Protein AF-A0A8J6UK97-F1 (afdb_monomer)

Solvent-accessible surface area (backbone atoms only — not comparable to full-atom values): 12278 Å² total; per-residue (Å²): 142,82,54,75,67,54,53,54,52,49,52,50,49,52,51,50,50,52,39,48,34,68,30,53,53,35,25,36,36,85,87,69,51,78,41,59,53,89,74,63,53,100,84,63,72,57,48,78,45,67,74,50,94,69,29,51,98,42,65,40,34,56,72,65,36,54,65,62,38,52,52,46,54,50,47,29,53,70,80,42,62,72,46,41,85,46,67,47,98,90,62,35,50,27,34,42,32,67,47,72,69,79,44,89,98,52,85,60,64,36,34,38,38,36,39,40,47,46,72,39,69,43,39,95,45,84,32,38,35,50,47,37,29,50,66,32,64,47,57,64,63,48,30,66,73,66,77,48,86,66,63,57,54,42,68,60,56,101,85,42,65,51,24,57,38,74,44,52,64,86,72,47,39,49,44,100,92,49,56,65,43,70,52,56,52,46,52,46,47,51,54,50,51,47,52,51,52,35,33,76,73,66,80,35,52,70,71,61,63,57,41,93,84,115

Mean predicted aligned error: 12.93 Å

Structure (mmCIF, N/CA/C/O backbone):
data_AF-A0A8J6UK97-F1
#
_entry.id   AF-A0A8J6UK97-F1
#
loop_
_atom_site.group_PDB
_atom_site.id
_atom_site.type_symbol
_atom_site.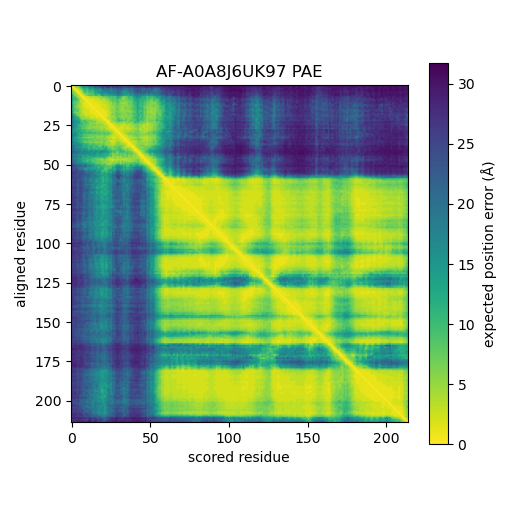label_atom_id
_atom_site.label_alt_id
_atom_site.label_comp_id
_atom_site.label_asym_id
_atom_site.label_entity_id
_atom_site.label_seq_id
_atom_site.pdbx_PDB_ins_code
_atom_site.Cartn_x
_atom_site.Cartn_y
_atom_site.Cartn_z
_atom_site.occupancy
_atom_site.B_iso_or_equiv
_atom_site.auth_seq_id
_atom_site.auth_comp_id
_atom_site.auth_asym_id
_atom_site.auth_atom_id
_atom_site.pdbx_PDB_model_num
ATOM 1 N N . MET A 1 1 ? -6.016 33.057 -19.316 1.00 44.94 1 MET A N 1
ATOM 2 C CA . MET A 1 1 ? -5.710 31.894 -20.184 1.00 44.94 1 MET A CA 1
ATOM 3 C C . MET A 1 1 ? -4.595 31.065 -19.535 1.00 44.94 1 MET A C 1
ATOM 5 O O . MET A 1 1 ? -3.481 31.072 -20.038 1.00 44.94 1 MET A O 1
ATOM 9 N N . THR A 1 2 ? -4.814 30.448 -18.363 1.00 45.84 2 THR A N 1
ATOM 10 C CA . THR A 1 2 ? -3.677 30.343 -17.413 1.00 45.84 2 THR A CA 1
ATOM 11 C C . THR A 1 2 ? -3.545 29.084 -16.547 1.00 45.84 2 THR A C 1
ATOM 13 O O . THR A 1 2 ? -2.547 28.979 -15.843 1.00 45.84 2 THR A O 1
ATOM 16 N N . THR A 1 3 ? -4.430 28.092 -16.640 1.00 43.84 3 THR A N 1
ATOM 17 C CA . THR A 1 3 ? -4.302 26.826 -15.874 1.00 43.84 3 THR A CA 1
ATOM 18 C C . THR A 1 3 ? -4.281 25.594 -16.779 1.00 43.84 3 THR A C 1
ATOM 20 O O . THR A 1 3 ? -3.302 24.858 -16.762 1.00 43.84 3 THR A O 1
ATOM 23 N N . ALA A 1 4 ? -5.234 25.460 -17.706 1.00 44.41 4 ALA A N 1
ATOM 24 C CA . ALA A 1 4 ? -5.303 24.308 -18.619 1.00 44.41 4 ALA A CA 1
ATOM 25 C C . ALA A 1 4 ? -4.053 24.109 -19.513 1.00 44.41 4 ALA A C 1
ATOM 27 O O . ALA A 1 4 ? -3.678 22.985 -19.834 1.00 44.41 4 ALA A O 1
ATOM 28 N N . VAL A 1 5 ? -3.365 25.192 -19.898 1.00 48.44 5 VAL A N 1
ATOM 29 C CA . VAL A 1 5 ? -2.137 25.121 -20.720 1.00 48.44 5 VAL A CA 1
ATOM 30 C C . VAL A 1 5 ? -0.922 24.666 -19.894 1.00 48.44 5 VAL A C 1
ATOM 32 O O . VAL A 1 5 ? -0.015 24.033 -20.433 1.00 48.44 5 VAL A O 1
ATOM 35 N N . LYS A 1 6 ? -0.898 24.949 -18.580 1.00 47.47 6 LYS A N 1
ATOM 36 C CA . LYS A 1 6 ? 0.181 24.503 -17.681 1.00 47.47 6 LYS A CA 1
ATOM 37 C C . LYS A 1 6 ? 0.107 22.997 -17.423 1.00 47.47 6 LYS A C 1
ATOM 39 O O . LYS A 1 6 ? 1.152 22.348 -17.477 1.00 47.47 6 LYS A O 1
ATOM 44 N N . ASP A 1 7 ? -1.097 22.458 -17.244 1.00 58.97 7 ASP A N 1
ATOM 45 C CA . ASP A 1 7 ? -1.313 21.018 -17.047 1.00 58.97 7 ASP A CA 1
ATOM 46 C C . ASP A 1 7 ? -0.957 20.214 -18.301 1.00 58.97 7 ASP A C 1
ATOM 48 O O . ASP A 1 7 ? -0.218 19.234 -18.223 1.00 58.97 7 ASP A O 1
ATOM 52 N N . ALA A 1 8 ? -1.359 20.690 -19.486 1.00 56.91 8 ALA A N 1
ATOM 53 C CA . ALA A 1 8 ? -1.001 20.051 -20.753 1.00 56.91 8 ALA A CA 1
ATOM 54 C C . ALA A 1 8 ? 0.522 20.039 -20.999 1.00 56.91 8 ALA A C 1
ATOM 56 O O . ALA A 1 8 ? 1.079 19.050 -21.479 1.00 56.91 8 ALA A O 1
ATOM 57 N N . ALA A 1 9 ? 1.222 21.117 -20.631 1.00 64.31 9 ALA A N 1
ATOM 58 C CA . ALA A 1 9 ? 2.675 21.188 -20.754 1.00 64.31 9 ALA A CA 1
ATOM 59 C C . ALA A 1 9 ? 3.399 20.265 -19.755 1.00 64.31 9 ALA A C 1
ATOM 61 O O . ALA A 1 9 ? 4.443 19.708 -20.092 1.00 64.31 9 ALA A O 1
ATOM 62 N N . ALA A 1 10 ? 2.871 20.098 -18.538 1.00 62.03 10 ALA A N 1
ATOM 63 C CA . ALA A 1 10 ? 3.417 19.173 -17.544 1.00 62.03 10 ALA A CA 1
ATOM 64 C C . ALA A 1 10 ? 3.210 17.709 -17.954 1.00 62.03 10 ALA A C 1
ATOM 66 O O . ALA A 1 10 ? 4.177 16.946 -17.967 1.00 62.03 10 ALA A O 1
ATOM 67 N N . ALA A 1 11 ? 2.003 17.358 -18.401 1.00 63.38 11 ALA A N 1
ATOM 68 C CA . ALA A 1 11 ? 1.692 16.034 -18.931 1.00 63.38 11 ALA A CA 1
ATOM 69 C C . ALA A 1 11 ? 2.568 15.691 -20.146 1.00 63.38 11 ALA A C 1
ATOM 71 O O . ALA A 1 11 ? 3.124 14.597 -20.228 1.00 63.38 11 ALA A O 1
ATOM 72 N N . ARG A 1 12 ? 2.793 16.651 -21.058 1.00 66.56 12 ARG A N 1
ATOM 73 C CA . ARG A 1 12 ? 3.684 16.438 -22.208 1.00 66.56 12 ARG A CA 1
ATOM 74 C C . ARG A 1 12 ? 5.142 16.231 -21.793 1.00 66.56 12 ARG A C 1
ATOM 76 O O . ARG A 1 12 ? 5.822 15.414 -22.407 1.00 66.56 12 ARG A O 1
ATOM 83 N N . ARG A 1 13 ? 5.626 16.925 -20.753 1.00 72.69 13 ARG A N 1
ATOM 84 C CA . ARG A 1 13 ? 6.973 16.691 -20.199 1.00 72.69 13 ARG A CA 1
ATOM 85 C C . ARG A 1 13 ? 7.094 15.313 -19.551 1.00 72.69 13 ARG A C 1
ATOM 87 O O . ARG A 1 13 ? 8.098 14.654 -19.783 1.00 72.69 13 ARG A O 1
ATOM 94 N N . GLN A 1 14 ? 6.088 14.865 -18.800 1.00 64.38 14 GLN A N 1
ATOM 95 C CA . GLN A 1 14 ? 6.065 13.519 -18.213 1.00 64.38 14 GLN A CA 1
ATOM 96 C C . GLN A 1 14 ? 6.021 12.431 -19.287 1.00 64.38 14 GLN A C 1
ATOM 98 O O . GLN A 1 14 ? 6.773 11.467 -19.207 1.00 64.38 14 GLN A O 1
ATOM 103 N N . GLN A 1 15 ? 5.207 12.617 -20.329 1.00 64.19 15 GLN A N 1
ATOM 104 C CA . GLN A 1 15 ? 5.144 11.694 -21.458 1.00 64.19 15 GLN A CA 1
ATOM 105 C C . GLN A 1 15 ? 6.493 11.611 -22.180 1.00 64.19 15 GLN A C 1
ATOM 107 O O . GLN A 1 15 ? 6.977 10.514 -22.430 1.00 64.19 15 GLN A O 1
ATOM 112 N N . LEU A 1 16 ? 7.128 12.753 -22.465 1.00 66.12 16 LEU A N 1
ATOM 113 C CA . LEU A 1 16 ? 8.440 12.785 -23.109 1.00 66.12 16 LEU A CA 1
ATOM 114 C C . LEU A 1 16 ? 9.526 12.165 -22.219 1.00 66.12 16 LEU A C 1
ATOM 116 O O . LEU A 1 16 ? 10.351 11.404 -22.710 1.00 66.12 16 LEU A O 1
ATOM 120 N N . ALA A 1 17 ? 9.511 12.446 -20.913 1.00 63.81 17 ALA A N 1
ATOM 121 C CA . ALA A 1 17 ? 10.426 11.824 -19.962 1.00 63.81 17 ALA A CA 1
ATOM 122 C C . ALA A 1 17 ? 10.241 10.300 -19.935 1.00 63.81 17 ALA A C 1
ATOM 124 O O . ALA A 1 17 ? 11.220 9.573 -20.052 1.00 63.81 17 ALA A O 1
ATOM 125 N N . ALA A 1 18 ? 9.000 9.812 -19.880 1.00 64.62 18 ALA A N 1
ATOM 126 C CA . ALA A 1 18 ? 8.703 8.384 -19.922 1.00 64.62 18 ALA A CA 1
ATOM 127 C C . ALA A 1 18 ? 9.170 7.733 -21.236 1.00 64.62 18 ALA A C 1
ATOM 129 O O . ALA A 1 18 ? 9.767 6.665 -21.201 1.00 64.62 18 ALA A O 1
ATOM 130 N N . GLN A 1 19 ? 8.965 8.385 -22.385 1.00 64.56 19 GLN A N 1
ATOM 131 C CA . GLN A 1 19 ? 9.424 7.889 -23.690 1.00 64.56 19 GLN A CA 1
ATOM 132 C C . GLN A 1 19 ? 10.951 7.798 -23.772 1.00 64.56 19 GLN A C 1
ATOM 134 O O . GLN A 1 19 ? 11.490 6.771 -24.184 1.00 64.56 19 GLN A O 1
ATOM 139 N N . LEU A 1 20 ? 11.649 8.847 -23.326 1.00 65.31 20 LEU A N 1
ATOM 140 C CA . LEU A 1 20 ? 13.112 8.877 -23.294 1.00 65.31 20 LEU A CA 1
ATOM 141 C C . LEU A 1 20 ? 13.677 7.816 -22.339 1.00 65.31 20 LEU A C 1
ATOM 143 O O . LEU A 1 20 ? 14.662 7.162 -22.669 1.00 65.31 20 LEU A O 1
ATOM 147 N N . LEU A 1 21 ? 13.030 7.604 -21.189 1.00 58.41 21 LEU A N 1
ATOM 148 C CA . LEU A 1 21 ? 13.426 6.588 -20.211 1.00 58.41 21 LEU A CA 1
ATOM 149 C C . LEU A 1 21 ? 13.147 5.155 -20.690 1.00 58.41 21 LEU A C 1
ATOM 151 O O . LEU A 1 21 ? 13.921 4.258 -20.364 1.00 58.41 21 LEU A O 1
ATOM 155 N N . ARG A 1 22 ? 12.092 4.936 -21.491 1.00 61.69 22 ARG A N 1
ATOM 156 C CA . ARG A 1 22 ? 11.777 3.641 -22.130 1.00 61.69 22 ARG A CA 1
ATOM 157 C C . ARG A 1 22 ? 12.670 3.310 -23.331 1.00 61.69 22 ARG A C 1
ATOM 159 O O . ARG A 1 22 ? 12.593 2.202 -23.852 1.00 61.69 22 ARG A O 1
ATOM 166 N N . GLY A 1 23 ? 13.516 4.244 -23.771 1.00 57.00 23 GLY A N 1
ATOM 167 C CA . GLY A 1 23 ? 14.393 4.046 -24.926 1.00 57.00 23 GLY A CA 1
ATOM 168 C C . GLY A 1 23 ? 13.655 4.026 -26.265 1.00 57.00 23 GLY A C 1
ATOM 169 O O . GLY A 1 23 ? 14.175 3.466 -27.228 1.00 57.00 23 GLY A O 1
ATOM 170 N N . GLU A 1 24 ? 12.456 4.613 -26.325 1.00 64.88 24 GLU A N 1
ATOM 171 C CA . GLU A 1 24 ? 11.712 4.759 -27.575 1.00 64.88 24 GLU A CA 1
ATOM 172 C C . GLU A 1 24 ? 12.477 5.658 -28.557 1.00 64.88 24 GLU A C 1
ATOM 174 O O . GLU A 1 24 ? 13.154 6.613 -28.163 1.00 64.88 24 GLU A O 1
ATOM 179 N N . GLU A 1 25 ? 12.361 5.362 -29.853 1.00 64.56 25 GLU A N 1
ATOM 180 C CA . GLU A 1 25 ? 12.976 6.185 -30.891 1.00 64.56 25 GLU A CA 1
ATOM 181 C C . GLU A 1 25 ? 12.319 7.566 -30.924 1.00 64.56 25 GLU A C 1
ATOM 183 O O . GLU A 1 25 ? 11.100 7.716 -31.071 1.00 64.56 25 GLU A O 1
ATOM 188 N N . VAL A 1 26 ? 13.152 8.595 -30.812 1.00 73.25 26 VAL A N 1
ATOM 189 C CA . VAL A 1 26 ? 12.720 9.987 -30.889 1.00 73.25 26 VAL A CA 1
ATOM 190 C C . VAL A 1 26 ? 13.335 10.660 -32.101 1.00 73.25 26 VAL A C 1
ATOM 192 O O . VAL A 1 26 ? 14.404 10.304 -32.598 1.00 73.25 26 VAL A O 1
ATOM 195 N N . MET A 1 27 ? 12.633 11.668 -32.584 1.00 75.25 27 MET A N 1
ATOM 196 C CA . MET A 1 27 ? 13.020 12.452 -33.733 1.00 75.25 27 MET A CA 1
ATOM 197 C C . MET A 1 27 ? 13.446 13.846 -33.283 1.00 75.25 27 MET A C 1
ATOM 199 O O . MET A 1 27 ? 12.752 14.493 -32.496 1.00 75.25 27 MET A O 1
ATOM 203 N N . VAL A 1 28 ? 14.570 14.325 -33.814 1.00 74.50 28 VAL A N 1
ATOM 204 C CA . VAL A 1 28 ? 15.032 15.705 -33.631 1.00 74.50 28 VAL A CA 1
ATOM 205 C C . VAL A 1 28 ? 14.816 16.462 -34.936 1.00 74.50 28 VAL A C 1
ATOM 207 O O . VAL A 1 28 ? 15.435 16.165 -35.959 1.00 74.50 28 VAL A O 1
ATOM 210 N N . THR A 1 29 ? 13.897 17.424 -34.899 1.00 77.19 29 THR A N 1
ATOM 211 C CA . THR A 1 29 ? 13.585 18.316 -36.031 1.00 77.19 29 THR A CA 1
ATOM 212 C C . THR A 1 29 ? 14.732 19.295 -36.311 1.00 77.19 29 THR A C 1
ATOM 214 O O . THR A 1 29 ? 15.596 19.503 -35.458 1.00 77.19 29 THR A O 1
ATOM 217 N N . GLN A 1 30 ? 14.730 19.962 -37.473 1.00 73.25 30 GLN A N 1
ATOM 218 C CA . GLN A 1 30 ? 15.738 20.990 -37.798 1.00 73.25 30 GLN A CA 1
ATOM 219 C C . GLN A 1 30 ? 15.807 22.139 -36.777 1.00 73.25 30 GLN A C 1
ATOM 221 O O . GLN A 1 30 ? 16.852 22.763 -36.624 1.00 73.25 30 GLN A O 1
ATOM 226 N N . GLN A 1 31 ? 14.715 22.415 -36.062 1.00 74.25 31 GLN A N 1
ATOM 227 C CA . GLN A 1 31 ? 14.656 23.439 -35.018 1.00 74.25 31 GLN A CA 1
ATOM 228 C C . GLN A 1 31 ? 15.153 22.931 -33.652 1.00 74.25 31 GLN A C 1
ATOM 230 O O . GLN A 1 31 ? 15.058 23.651 -32.661 1.00 74.25 31 GLN A O 1
ATOM 235 N N . GLY A 1 32 ? 15.649 21.692 -33.571 1.00 62.91 32 GLY A N 1
ATOM 236 C CA . GLY A 1 32 ? 16.123 21.076 -32.330 1.00 62.91 32 GLY A CA 1
ATOM 237 C C . GLY A 1 32 ? 15.007 20.599 -31.396 1.00 62.91 32 GLY A C 1
ATOM 238 O O . GLY A 1 32 ? 15.286 20.200 -30.269 1.00 62.91 32 GLY A O 1
ATOM 239 N N . ALA A 1 33 ? 13.742 20.618 -31.835 1.00 75.31 33 ALA A N 1
ATOM 240 C CA . ALA A 1 33 ? 12.636 20.086 -31.044 1.00 75.31 33 ALA A CA 1
ATOM 241 C C . ALA A 1 33 ? 12.618 18.551 -31.098 1.00 75.31 33 ALA A C 1
ATOM 243 O O . ALA A 1 33 ? 12.705 17.977 -32.188 1.00 75.31 33 ALA A O 1
ATOM 244 N N . ILE A 1 34 ? 12.462 17.922 -29.928 1.00 72.75 34 ILE A N 1
ATOM 245 C CA . ILE A 1 34 ? 12.352 16.467 -29.753 1.00 72.75 34 ILE A CA 1
ATOM 246 C C . ILE A 1 34 ? 10.879 16.062 -29.840 1.00 72.75 34 ILE A C 1
ATOM 248 O O . ILE A 1 34 ? 10.031 16.638 -29.149 1.00 72.75 34 ILE A O 1
ATOM 252 N N . ARG A 1 35 ? 10.569 15.078 -30.686 1.00 74.81 35 ARG A N 1
ATOM 253 C CA . ARG A 1 35 ? 9.213 14.549 -30.882 1.00 74.81 35 ARG A CA 1
ATOM 254 C C . ARG A 1 35 ? 9.205 13.018 -30.962 1.00 74.81 35 ARG A C 1
ATOM 256 O O . ARG A 1 35 ? 10.226 12.437 -31.330 1.00 74.81 35 ARG A O 1
ATOM 263 N N . PRO A 1 36 ? 8.069 12.369 -30.654 1.00 67.94 36 PRO A N 1
ATOM 264 C CA . PRO A 1 36 ? 7.874 10.949 -30.928 1.00 67.94 36 PRO A CA 1
ATOM 265 C C . PRO A 1 36 ? 8.024 10.652 -32.421 1.00 67.94 36 PRO A C 1
ATOM 267 O O . PRO A 1 36 ? 7.592 11.448 -33.258 1.00 67.94 36 PRO A O 1
ATOM 270 N N . LEU A 1 37 ? 8.575 9.486 -32.764 1.00 64.38 37 LEU A N 1
ATOM 271 C CA . LEU A 1 37 ? 8.669 9.054 -34.160 1.00 64.38 37 LEU A CA 1
ATOM 272 C C . LEU A 1 37 ? 7.285 8.850 -34.812 1.00 64.38 37 LEU A C 1
ATOM 274 O O . LEU A 1 37 ? 7.146 9.052 -36.015 1.00 64.38 37 LEU A O 1
ATOM 278 N N . SER A 1 38 ? 6.254 8.523 -34.020 1.00 65.38 38 SER A N 1
ATOM 279 C CA . SER A 1 38 ? 4.858 8.384 -34.471 1.00 65.38 38 SER A CA 1
ATOM 280 C C . SER A 1 38 ? 4.265 9.660 -35.066 1.00 65.38 38 SER A C 1
ATOM 282 O O . SER A 1 38 ? 3.313 9.588 -35.837 1.00 65.38 38 SER A O 1
ATOM 284 N N . ASP A 1 39 ? 4.819 10.820 -34.708 1.00 68.81 39 ASP A N 1
ATOM 285 C CA . ASP A 1 39 ? 4.307 12.131 -35.114 1.00 68.81 39 ASP A CA 1
ATOM 286 C C . ASP A 1 39 ? 4.984 12.627 -36.408 1.00 68.81 39 ASP A C 1
ATOM 288 O O . ASP A 1 39 ? 4.748 13.758 -36.836 1.00 68.81 39 ASP A O 1
ATOM 292 N N . ARG A 1 40 ? 5.852 11.809 -37.026 1.00 63.56 40 ARG A N 1
ATOM 293 C CA . ARG A 1 40 ? 6.609 12.177 -38.225 1.00 63.56 40 ARG A CA 1
ATOM 294 C C . ARG A 1 40 ? 5.690 12.294 -39.440 1.00 63.56 40 ARG A C 1
ATOM 296 O O . ARG A 1 40 ? 5.121 11.307 -39.896 1.00 63.56 40 ARG A O 1
ATOM 303 N N . GLY A 1 41 ? 5.615 13.494 -40.012 1.00 66.56 41 GLY A N 1
ATOM 304 C CA . GLY A 1 41 ? 5.014 13.695 -41.332 1.00 66.56 41 GLY A CA 1
ATOM 305 C C . GLY A 1 41 ? 5.941 13.230 -42.462 1.00 66.56 41 GLY A C 1
ATOM 306 O O . GLY A 1 41 ? 7.160 13.380 -42.361 1.00 66.56 41 GLY A O 1
ATOM 307 N N . ASP A 1 42 ? 5.371 12.737 -43.568 1.00 59.28 42 ASP A N 1
ATOM 308 C CA . ASP A 1 42 ? 6.108 12.200 -44.734 1.00 59.28 42 ASP A CA 1
ATOM 309 C C . ASP A 1 42 ? 7.159 13.164 -45.326 1.00 59.28 42 ASP A C 1
ATOM 311 O O . ASP A 1 42 ? 8.136 12.730 -45.934 1.00 59.28 42 ASP A O 1
ATOM 315 N N . SER A 1 43 ? 6.995 14.474 -45.114 1.00 60.12 43 SER A N 1
ATOM 316 C CA . SER A 1 43 ? 7.877 15.526 -45.643 1.00 60.12 43 SER A CA 1
ATOM 317 C C . SER A 1 43 ? 8.756 16.201 -44.579 1.00 60.12 43 SER A C 1
ATOM 319 O O . SER A 1 43 ? 9.408 17.205 -44.871 1.00 60.12 43 SER A O 1
ATOM 321 N N . GLU A 1 44 ? 8.763 15.714 -43.334 1.00 64.81 44 GLU A N 1
ATOM 322 C CA . GLU A 1 44 ? 9.490 16.353 -42.232 1.00 64.81 44 GLU A CA 1
ATOM 323 C C . GLU A 1 44 ? 10.969 15.930 -42.228 1.00 64.81 44 GLU A C 1
ATOM 325 O O . GLU A 1 44 ? 11.317 14.755 -42.061 1.00 64.81 44 GLU A O 1
ATOM 330 N N . VAL A 1 45 ? 11.861 16.908 -42.431 1.00 60.88 45 VAL A N 1
ATOM 331 C CA . VAL A 1 45 ? 13.311 16.691 -42.369 1.00 60.88 45 VAL A CA 1
ATOM 332 C C . VAL A 1 45 ? 13.734 16.646 -40.910 1.00 60.88 45 VAL A C 1
ATOM 334 O O . VAL A 1 45 ? 13.763 17.669 -40.222 1.00 60.88 45 VAL A O 1
ATOM 337 N N . ALA A 1 46 ? 14.085 15.456 -40.446 1.00 70.19 46 ALA A N 1
ATOM 338 C CA . ALA A 1 46 ? 14.487 15.243 -39.074 1.00 70.19 46 ALA A CA 1
ATOM 339 C C . ALA A 1 46 ? 15.434 14.051 -38.937 1.00 70.19 46 ALA A C 1
ATOM 341 O O . ALA A 1 46 ? 15.451 13.147 -39.776 1.00 70.19 46 ALA A O 1
ATOM 342 N N . ILE A 1 47 ? 16.230 14.071 -37.870 1.00 67.25 47 ILE A N 1
ATOM 343 C CA . ILE A 1 47 ? 17.175 13.006 -37.543 1.00 67.25 47 ILE A CA 1
ATOM 344 C C . ILE A 1 47 ? 16.480 12.046 -36.585 1.00 67.25 47 ILE A C 1
ATOM 346 O O . ILE A 1 47 ? 16.038 12.445 -35.506 1.00 67.25 47 ILE A O 1
ATOM 350 N N . THR A 1 48 ? 16.389 10.780 -36.982 1.00 65.88 48 THR A N 1
ATOM 351 C CA . THR A 1 48 ? 15.967 9.702 -36.088 1.00 65.88 48 THR A CA 1
ATOM 352 C C . THR A 1 48 ? 17.118 9.391 -35.146 1.00 65.88 48 THR A C 1
ATOM 354 O O . THR A 1 48 ? 18.221 9.073 -35.591 1.00 65.88 48 THR A O 1
ATOM 357 N N . VAL A 1 49 ? 16.870 9.524 -33.848 1.00 63.69 49 VAL A N 1
ATOM 358 C CA . VAL A 1 49 ? 17.813 9.127 -32.809 1.00 63.69 49 VAL A CA 1
ATOM 359 C C . VAL A 1 49 ? 17.462 7.687 -32.426 1.00 63.69 49 VAL A C 1
ATOM 361 O O . VAL A 1 49 ? 16.399 7.473 -31.838 1.00 63.69 49 VAL A O 1
ATOM 364 N N . PRO A 1 50 ? 18.301 6.699 -32.792 1.00 54.00 50 PRO A N 1
ATOM 365 C CA . PRO A 1 50 ? 18.064 5.305 -32.438 1.00 54.00 50 PRO A CA 1
ATOM 366 C C . PRO A 1 50 ? 18.225 5.103 -30.927 1.00 54.00 50 PRO A C 1
ATOM 368 O O . PRO A 1 50 ? 18.788 5.956 -30.233 1.00 54.00 50 PRO A O 1
ATOM 371 N N . GLN A 1 51 ? 17.766 3.954 -30.427 1.00 56.03 51 GLN A N 1
ATOM 372 C CA . GLN A 1 51 ? 17.857 3.572 -29.016 1.00 56.03 51 GLN A CA 1
ATOM 373 C C . GLN A 1 51 ? 19.265 3.843 -28.446 1.00 56.03 51 GLN A C 1
ATOM 375 O O . GLN A 1 51 ? 20.264 3.268 -28.882 1.00 56.03 51 GLN A O 1
ATOM 380 N N . GLY A 1 52 ? 19.346 4.768 -27.488 1.00 47.53 52 GLY A N 1
ATOM 381 C CA . GLY A 1 52 ? 20.603 5.266 -26.932 1.00 47.53 52 GLY A CA 1
ATOM 382 C C . GLY A 1 52 ? 20.855 4.830 -25.488 1.00 47.53 52 GLY A C 1
ATOM 383 O O . GLY A 1 52 ? 19.957 4.403 -24.771 1.00 47.53 52 GLY A O 1
ATOM 384 N N . LYS A 1 53 ? 22.093 5.049 -25.027 1.00 43.81 53 LYS A N 1
ATOM 385 C CA . LYS A 1 53 ? 22.634 4.765 -23.677 1.00 43.81 53 LYS A CA 1
ATOM 386 C C . LYS A 1 53 ? 21.922 5.484 -22.506 1.00 43.81 53 LYS A C 1
ATOM 388 O O . LYS A 1 53 ? 22.344 5.342 -21.365 1.00 43.81 53 LYS A O 1
ATOM 393 N N . LEU A 1 54 ? 20.909 6.301 -22.807 1.00 43.91 54 LEU A N 1
ATOM 394 C CA . LEU A 1 54 ? 20.047 7.007 -21.850 1.00 43.91 54 LEU A CA 1
ATOM 395 C C . LEU A 1 54 ? 18.805 6.189 -21.458 1.00 43.91 54 LEU A C 1
ATOM 397 O O . LEU A 1 54 ? 18.112 6.568 -20.519 1.00 43.91 54 LEU A O 1
ATOM 401 N N . ALA A 1 55 ? 18.535 5.074 -22.144 1.00 44.22 55 ALA A N 1
ATOM 402 C CA . ALA A 1 55 ? 17.585 4.081 -21.671 1.00 44.22 55 ALA A CA 1
ATOM 403 C C . ALA A 1 55 ? 18.175 3.408 -20.423 1.00 44.22 55 ALA A C 1
ATOM 405 O O . ALA A 1 55 ? 19.247 2.799 -20.489 1.00 44.22 55 ALA A O 1
ATOM 406 N N . ALA A 1 56 ? 17.503 3.531 -19.276 1.00 46.28 56 ALA A N 1
ATOM 407 C CA . ALA A 1 56 ? 17.790 2.644 -18.154 1.00 46.28 56 ALA A CA 1
ATOM 408 C C . ALA A 1 56 ? 17.580 1.189 -18.630 1.00 46.28 56 ALA A C 1
ATOM 410 O O . ALA A 1 56 ? 16.704 0.967 -19.466 1.00 46.28 56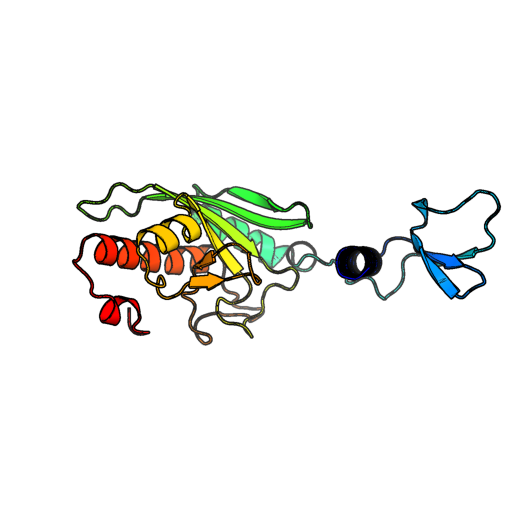 ALA A O 1
ATOM 411 N N . PRO A 1 57 ? 18.331 0.190 -18.122 1.00 52.81 57 PRO A N 1
ATOM 412 C CA . PRO A 1 57 ? 18.169 -1.213 -18.529 1.00 52.81 57 PRO A CA 1
ATOM 413 C C . PRO A 1 57 ? 16.712 -1.707 -18.442 1.00 52.81 57 PRO A C 1
ATOM 415 O O . PRO A 1 57 ? 16.304 -2.554 -19.224 1.00 52.81 57 PRO A O 1
ATOM 418 N N . SER A 1 58 ? 15.930 -1.118 -17.532 1.00 58.31 58 SER A N 1
ATOM 419 C CA . SER A 1 58 ? 14.475 -0.969 -17.601 1.00 58.31 58 SER A CA 1
ATOM 420 C C . SER A 1 58 ? 14.045 0.127 -16.612 1.00 58.31 58 SER A C 1
ATOM 422 O O . SER A 1 58 ? 14.706 0.333 -15.586 1.00 58.31 58 SER A O 1
ATOM 424 N N . LEU A 1 59 ? 12.945 0.839 -16.890 1.00 64.31 59 LEU A N 1
ATOM 425 C CA . LEU A 1 59 ? 12.301 1.736 -15.918 1.00 64.31 59 LEU A CA 1
ATOM 426 C C . LEU A 1 59 ? 11.811 0.954 -14.688 1.00 64.31 59 LEU A C 1
ATOM 428 O O . LEU A 1 59 ? 11.777 1.501 -13.589 1.00 64.31 59 LEU A O 1
ATOM 432 N N . TYR A 1 60 ? 11.487 -0.326 -14.860 1.00 76.75 60 TYR A N 1
ATOM 433 C CA . TYR A 1 60 ? 10.845 -1.151 -13.851 1.00 76.75 60 TYR A CA 1
ATOM 434 C C . TYR A 1 60 ? 11.850 -2.028 -13.106 1.00 76.75 60 TYR A C 1
ATOM 436 O O . TYR A 1 60 ? 12.618 -2.779 -13.710 1.00 76.75 60 TYR A O 1
ATOM 444 N N . TRP A 1 61 ? 11.826 -1.966 -11.775 1.00 82.88 61 TR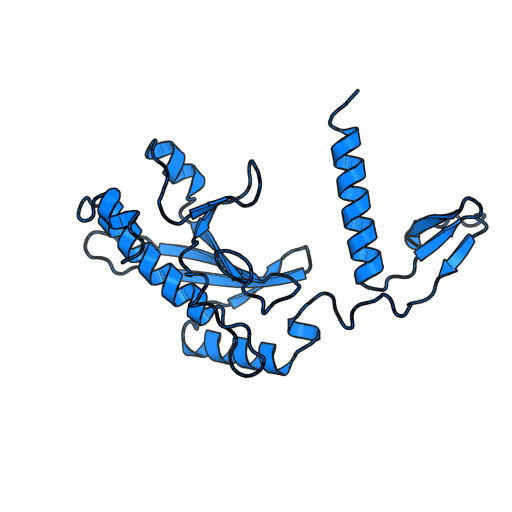P A N 1
ATOM 445 C CA . TRP A 1 61 ? 12.732 -2.737 -10.924 1.00 82.88 61 TRP A CA 1
ATOM 446 C C . TRP A 1 61 ? 12.686 -4.244 -11.183 1.00 82.88 61 TRP A C 1
ATOM 448 O O . TRP A 1 61 ? 13.733 -4.879 -11.242 1.00 82.88 61 TRP A O 1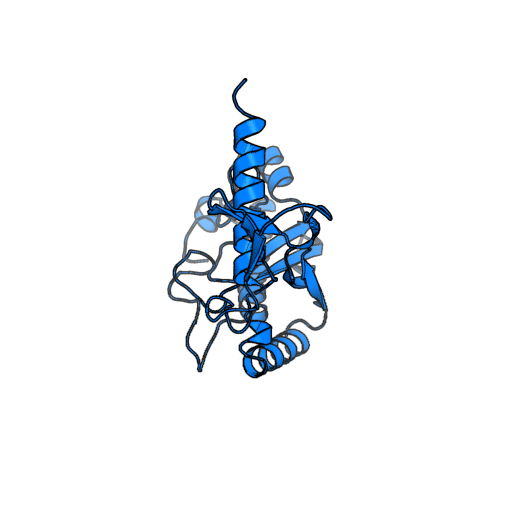
ATOM 458 N N . TYR A 1 62 ? 11.494 -4.793 -11.423 1.00 84.50 62 TYR A N 1
ATOM 459 C CA . TYR A 1 62 ? 11.280 -6.229 -11.604 1.00 84.50 62 TYR A CA 1
ATOM 460 C C . TYR A 1 62 ? 11.847 -6.770 -12.926 1.00 84.50 62 TYR A C 1
ATOM 462 O O . TYR A 1 62 ? 11.994 -7.976 -13.092 1.00 84.50 62 TYR A O 1
ATOM 470 N N . GLU A 1 63 ? 12.165 -5.891 -13.879 1.00 83.56 63 GLU A N 1
ATOM 471 C CA . GLU A 1 63 ? 12.880 -6.255 -15.108 1.00 83.56 63 GLU A CA 1
ATOM 472 C C . GLU A 1 63 ? 14.393 -6.102 -14.940 1.00 83.56 63 GLU A C 1
ATOM 474 O O . GLU A 1 63 ? 15.159 -6.864 -15.527 1.00 83.56 63 GLU A O 1
ATOM 479 N N . ARG A 1 64 ? 14.830 -5.127 -14.129 1.00 82.50 64 ARG A N 1
ATOM 480 C CA . ARG A 1 64 ? 16.249 -4.926 -13.802 1.00 82.50 64 ARG A CA 1
ATOM 481 C C . ARG A 1 64 ? 16.795 -6.026 -12.896 1.00 82.50 64 ARG A C 1
ATOM 483 O O . ARG A 1 64 ? 17.964 -6.375 -13.031 1.00 82.50 64 ARG A O 1
ATOM 490 N N . ASP A 1 65 ? 15.964 -6.534 -11.989 1.00 82.25 65 ASP A N 1
ATOM 491 C CA . ASP A 1 65 ? 16.322 -7.556 -11.008 1.00 82.25 65 ASP A CA 1
ATOM 492 C C . ASP A 1 65 ? 15.265 -8.682 -10.965 1.00 82.25 65 ASP A C 1
ATOM 494 O O . ASP A 1 65 ? 14.347 -8.669 -10.136 1.00 82.25 65 ASP A O 1
ATOM 498 N N . PRO A 1 66 ? 15.356 -9.662 -11.889 1.00 85.75 66 PRO A N 1
ATOM 499 C CA . PRO A 1 66 ? 14.425 -10.787 -11.939 1.00 85.75 66 PRO A CA 1
ATOM 500 C C . PRO A 1 66 ? 14.493 -11.702 -10.709 1.00 85.75 66 PRO A C 1
ATOM 502 O O . PRO A 1 66 ? 13.501 -12.356 -10.389 1.00 85.75 66 PRO A O 1
ATOM 505 N N . GLU A 1 67 ? 15.641 -11.767 -10.026 1.00 86.31 67 GLU A N 1
ATOM 506 C CA . GLU A 1 67 ? 15.806 -12.574 -8.812 1.00 86.31 67 GLU A CA 1
ATOM 507 C C . GLU A 1 67 ? 15.029 -11.951 -7.651 1.00 86.31 67 GLU A C 1
ATOM 509 O O . GLU A 1 67 ? 14.260 -12.649 -6.985 1.00 86.31 67 GLU A O 1
ATOM 51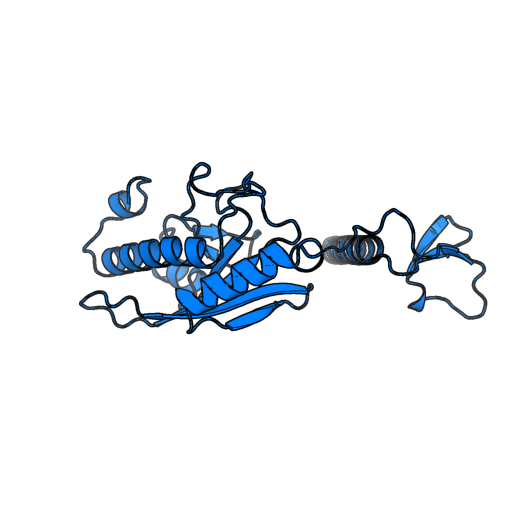4 N N . LEU A 1 68 ? 15.141 -10.629 -7.470 1.00 85.75 68 LEU A N 1
ATOM 515 C CA . LEU A 1 68 ? 14.331 -9.891 -6.501 1.00 85.75 68 LEU A CA 1
ATOM 516 C C . LEU A 1 68 ? 12.836 -10.048 -6.795 1.00 85.75 68 LEU A C 1
ATOM 518 O O . LEU A 1 68 ? 12.045 -10.276 -5.882 1.00 85.75 68 LEU A O 1
ATOM 522 N N . PHE A 1 69 ? 12.439 -9.974 -8.069 1.00 89.38 69 PHE A N 1
ATOM 523 C CA . PHE A 1 69 ? 11.040 -10.156 -8.454 1.00 89.38 69 PHE A CA 1
ATOM 524 C C . PHE A 1 69 ? 10.532 -11.564 -8.131 1.0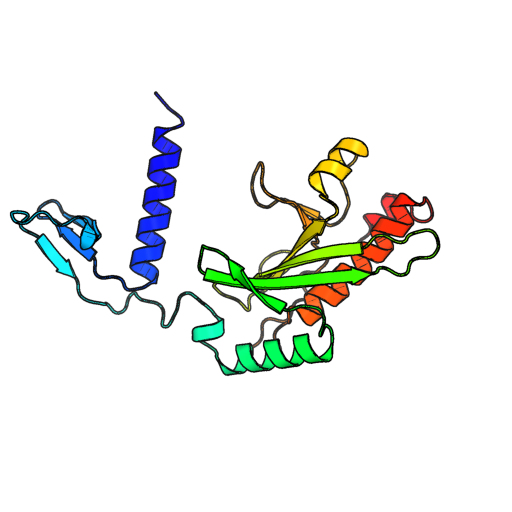0 89.38 69 PHE A C 1
ATOM 526 O O . PHE A 1 69 ? 9.441 -11.715 -7.585 1.00 89.38 69 PHE A O 1
ATOM 533 N N . GLN A 1 70 ? 11.326 -12.599 -8.406 1.00 90.06 70 GLN A N 1
ATOM 534 C CA . GLN A 1 70 ? 10.963 -13.974 -8.074 1.00 90.06 70 GLN A CA 1
ATOM 535 C C . GLN A 1 70 ? 10.835 -14.180 -6.556 1.00 90.06 70 GLN A C 1
ATOM 537 O O . GLN A 1 70 ? 9.855 -14.774 -6.102 1.00 90.06 70 GLN A O 1
ATOM 542 N N . ALA A 1 71 ? 11.768 -13.639 -5.769 1.00 88.25 71 ALA A N 1
ATOM 543 C CA . ALA A 1 71 ? 11.702 -13.682 -4.309 1.00 88.25 71 ALA A CA 1
ATOM 544 C C . ALA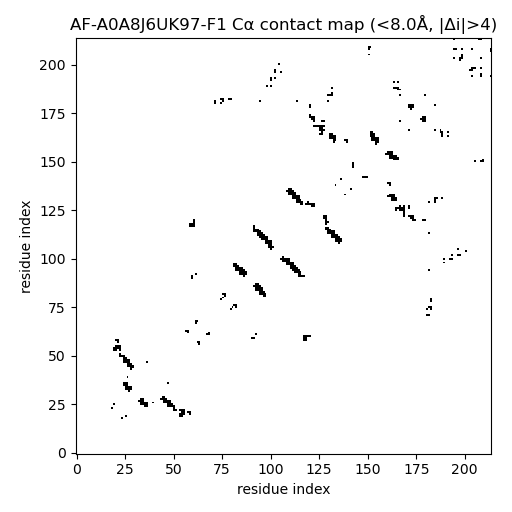 A 1 71 ? 10.451 -12.964 -3.768 1.00 88.25 71 ALA A C 1
ATOM 546 O O . ALA A 1 71 ? 9.807 -13.448 -2.834 1.00 88.25 71 ALA A O 1
ATOM 547 N N . GLU A 1 72 ? 10.065 -11.845 -4.385 1.00 91.69 72 GLU A N 1
ATOM 548 C CA . GLU A 1 72 ? 8.850 -11.108 -4.043 1.00 91.69 72 GLU A CA 1
ATOM 549 C C . GLU A 1 72 ? 7.583 -11.940 -4.291 1.00 91.69 72 GLU A C 1
ATOM 551 O O . GLU A 1 72 ? 6.705 -12.019 -3.426 1.00 91.69 72 GLU A O 1
ATOM 556 N N . LEU A 1 73 ? 7.498 -12.608 -5.448 1.00 92.44 73 LEU A N 1
ATOM 557 C CA . LEU A 1 73 ? 6.385 -13.505 -5.773 1.00 92.44 73 LEU A CA 1
ATOM 558 C C . LEU A 1 73 ? 6.282 -14.665 -4.773 1.00 92.44 73 LEU A C 1
ATOM 560 O O . LEU A 1 73 ? 5.180 -15.006 -4.337 1.00 92.44 73 LEU A O 1
ATOM 564 N N . GLU A 1 74 ? 7.413 -15.264 -4.397 1.00 91.69 74 GLU A N 1
ATOM 565 C CA . GLU A 1 74 ? 7.469 -16.359 -3.425 1.00 91.69 74 GLU A CA 1
ATOM 566 C C . GLU A 1 74 ? 7.027 -15.912 -2.031 1.00 91.69 74 GLU A C 1
ATOM 568 O O . GLU A 1 74 ? 6.193 -16.576 -1.412 1.00 91.69 74 GLU A O 1
ATOM 573 N N . ALA A 1 75 ? 7.521 -14.764 -1.561 1.00 90.12 75 ALA A N 1
ATOM 574 C CA . ALA A 1 75 ? 7.133 -14.198 -0.276 1.00 90.12 75 ALA A CA 1
ATOM 575 C C . ALA A 1 75 ? 5.627 -13.907 -0.226 1.00 90.12 75 ALA A C 1
ATOM 577 O O . ALA A 1 75 ? 4.940 -14.322 0.711 1.00 90.12 75 ALA A O 1
ATOM 578 N N . MET A 1 76 ? 5.091 -13.247 -1.252 1.00 94.06 76 MET A N 1
ATOM 579 C CA . MET A 1 76 ? 3.667 -12.926 -1.326 1.00 94.06 76 MET A CA 1
ATOM 580 C C . MET A 1 76 ? 2.797 -14.179 -1.416 1.00 94.06 76 MET A C 1
ATOM 582 O O . MET A 1 76 ? 1.813 -14.285 -0.690 1.00 94.06 76 MET A O 1
ATOM 586 N N . ASN A 1 77 ? 3.179 -15.173 -2.218 1.00 93.31 77 ASN A N 1
ATOM 587 C CA . ASN A 1 77 ? 2.438 -16.431 -2.296 1.00 93.31 77 ASN A CA 1
ATOM 588 C C . ASN A 1 77 ? 2.501 -17.241 -0.988 1.00 93.31 77 ASN A C 1
ATOM 590 O O . ASN A 1 77 ? 1.564 -17.973 -0.675 1.00 93.31 77 ASN A O 1
ATOM 594 N N . HIS A 1 78 ? 3.585 -17.121 -0.219 1.00 91.69 78 HIS A N 1
ATOM 595 C CA . HIS A 1 78 ? 3.729 -17.804 1.063 1.00 91.69 78 HIS A CA 1
ATOM 596 C C . HIS A 1 78 ? 2.913 -17.143 2.182 1.00 91.69 78 HIS A C 1
ATOM 598 O O . HIS A 1 78 ? 2.180 -17.831 2.891 1.00 91.69 78 HIS A O 1
ATOM 604 N N . PHE A 1 79 ? 3.029 -15.821 2.347 1.00 91.88 79 PHE A N 1
ATOM 605 C CA . PHE A 1 79 ? 2.428 -15.101 3.476 1.00 91.88 79 PHE A CA 1
ATOM 606 C C . PHE A 1 79 ? 1.023 -14.564 3.188 1.00 91.88 79 PHE A C 1
ATOM 608 O O . PHE A 1 79 ? 0.188 -14.519 4.088 1.00 91.88 79 PHE A O 1
ATOM 615 N N . PHE A 1 80 ? 0.751 -14.168 1.944 1.00 94.00 80 PHE A N 1
ATOM 616 C CA . PHE A 1 80 ? -0.498 -13.524 1.534 1.00 94.00 80 PHE A CA 1
ATOM 617 C C . PHE A 1 80 ? -1.021 -14.103 0.203 1.00 94.00 80 PHE A C 1
ATOM 619 O O . PHE A 1 80 ? -1.193 -13.365 -0.770 1.00 94.00 80 PHE A O 1
ATOM 626 N N . PRO A 1 81 ? -1.318 -15.419 0.128 1.00 94.62 81 PRO A N 1
ATOM 627 C CA . PRO A 1 81 ? -1.713 -16.103 -1.114 1.00 94.62 81 PRO A CA 1
ATOM 628 C C . PRO A 1 81 ? -3.000 -15.567 -1.762 1.00 94.62 81 PRO A C 1
ATOM 630 O O . PRO A 1 81 ? -3.296 -15.875 -2.922 1.00 94.62 81 PRO A O 1
ATOM 633 N N . GLN A 1 82 ? -3.792 -14.799 -1.015 1.00 93.56 82 GLN A N 1
ATOM 634 C CA . GLN A 1 82 ? -4.993 -14.121 -1.489 1.00 93.56 82 GLN A CA 1
ATOM 635 C C . GLN A 1 82 ? -4.703 -12.841 -2.285 1.00 93.56 82 GLN A C 1
ATOM 637 O O . GLN A 1 82 ? -5.603 -12.334 -2.952 1.00 93.56 82 GLN A O 1
ATOM 642 N N . PHE A 1 83 ? -3.475 -12.324 -2.235 1.00 96.12 83 PHE A N 1
ATOM 643 C CA . PHE A 1 83 ? -3.042 -11.203 -3.060 1.00 96.12 83 PHE A CA 1
ATOM 644 C C . PHE A 1 83 ? -2.531 -11.702 -4.411 1.00 96.12 83 PHE A C 1
ATOM 646 O O . PHE A 1 83 ? -1.849 -12.724 -4.517 1.00 96.12 83 PHE A O 1
ATOM 653 N N . ARG A 1 84 ? -2.885 -10.978 -5.470 1.00 95.50 84 ARG A N 1
ATOM 654 C CA . ARG A 1 84 ? -2.515 -11.286 -6.850 1.00 95.50 84 ARG A CA 1
ATOM 655 C C . ARG A 1 84 ? -1.663 -10.166 -7.434 1.00 95.50 84 ARG A C 1
ATOM 657 O O . ARG A 1 84 ? -1.960 -9.001 -7.166 1.00 95.50 84 ARG A O 1
ATOM 664 N N . PRO A 1 85 ? -0.621 -10.506 -8.208 1.00 94.56 85 PRO A N 1
ATOM 665 C CA . PRO A 1 85 ? 0.177 -9.502 -8.884 1.00 94.56 85 PRO A CA 1
ATOM 666 C C . PRO A 1 85 ? -0.675 -8.833 -9.963 1.00 94.56 85 PRO A C 1
ATOM 668 O O . PRO A 1 85 ? -1.470 -9.485 -10.640 1.00 94.56 85 PRO A O 1
ATOM 671 N N . ASP A 1 86 ? -0.488 -7.534 -10.115 1.00 93.75 86 ASP A N 1
ATOM 672 C CA . ASP A 1 86 ? -1.178 -6.682 -11.072 1.00 93.75 86 ASP A CA 1
ATOM 673 C C . ASP A 1 86 ? -0.213 -5.607 -11.602 1.00 93.75 86 ASP A C 1
ATOM 675 O O . ASP A 1 86 ? 0.936 -5.499 -11.153 1.00 93.75 86 ASP A O 1
ATOM 679 N N . ARG A 1 87 ? -0.652 -4.830 -12.592 1.00 88.44 87 ARG A N 1
ATOM 680 C CA . ARG A 1 87 ? 0.113 -3.718 -13.155 1.00 88.44 87 ARG A CA 1
ATOM 681 C C . ARG A 1 87 ? -0.779 -2.511 -13.378 1.00 88.44 87 ARG A C 1
ATOM 683 O O . ARG A 1 87 ? -1.818 -2.597 -14.028 1.00 88.44 87 ARG A O 1
ATOM 690 N N . LEU A 1 88 ? -0.310 -1.361 -12.912 1.00 85.62 88 LEU A N 1
ATOM 691 C CA . LEU A 1 88 ? -0.930 -0.083 -13.227 1.00 85.62 88 LEU A CA 1
ATOM 692 C C . LEU A 1 88 ? -0.728 0.279 -14.704 1.00 85.62 88 LEU A C 1
ATOM 694 O O . LEU A 1 88 ? 0.163 -0.233 -15.383 1.00 85.62 88 LEU A O 1
ATOM 698 N N . ALA A 1 89 ? -1.531 1.222 -15.199 1.00 79.56 89 ALA A N 1
ATOM 699 C CA . ALA A 1 89 ? -1.450 1.699 -16.583 1.00 79.56 89 ALA A CA 1
ATOM 700 C C . ALA A 1 89 ? -0.101 2.365 -16.930 1.00 79.56 89 ALA A C 1
ATOM 702 O O . ALA A 1 89 ? 0.288 2.396 -18.095 1.00 79.56 89 ALA A O 1
ATOM 703 N N . ASP A 1 90 ? 0.615 2.886 -15.929 1.00 77.31 90 ASP A N 1
ATOM 704 C CA . ASP A 1 90 ? 1.975 3.429 -16.067 1.00 77.31 90 ASP A CA 1
ATOM 705 C C . ASP A 1 90 ? 3.071 2.339 -16.031 1.00 77.31 90 ASP A C 1
ATOM 707 O O . ASP A 1 90 ? 4.252 2.622 -16.241 1.00 77.31 90 ASP A O 1
ATOM 711 N N . GLY A 1 91 ? 2.675 1.081 -15.821 1.00 81.12 91 GLY A N 1
ATOM 712 C CA . GLY A 1 91 ? 3.528 -0.101 -15.772 1.00 81.12 91 GLY A CA 1
ATOM 713 C C . GLY A 1 91 ? 4.149 -0.384 -14.405 1.00 81.12 91 GLY A C 1
ATOM 714 O O . GLY A 1 91 ? 4.884 -1.369 -14.277 1.00 81.12 91 GLY A O 1
ATOM 715 N N . ARG A 1 92 ? 3.852 0.417 -13.371 1.00 85.88 92 ARG A N 1
ATOM 716 C CA . ARG A 1 92 ? 4.238 0.058 -12.003 1.00 85.88 92 ARG A CA 1
ATOM 717 C C . ARG A 1 92 ? 3.608 -1.269 -11.620 1.00 85.88 92 ARG A C 1
ATOM 719 O O . ARG A 1 92 ? 2.433 -1.526 -11.890 1.00 85.88 92 ARG A O 1
ATOM 726 N N . MET A 1 93 ? 4.415 -2.109 -10.984 1.00 90.62 93 MET A N 1
ATOM 727 C CA . MET A 1 93 ? 3.920 -3.341 -10.397 1.00 90.62 93 MET A CA 1
ATOM 728 C C . MET A 1 93 ? 3.016 -3.000 -9.221 1.00 90.62 93 MET A C 1
ATOM 730 O O . MET A 1 93 ? 3.285 -2.065 -8.462 1.00 90.62 93 MET A O 1
ATOM 734 N N . SER A 1 94 ? 1.962 -3.786 -9.062 1.00 94.31 94 SER A N 1
ATOM 735 C CA . SER A 1 94 ? 1.108 -3.716 -7.894 1.00 94.31 94 SER A CA 1
ATOM 736 C C . SER A 1 94 ? 0.675 -5.095 -7.417 1.00 94.31 94 SER A C 1
ATOM 738 O O . SER A 1 94 ? 0.804 -6.085 -8.132 1.00 94.31 94 SER A O 1
ATOM 740 N N . TRP A 1 95 ? 0.128 -5.150 -6.211 1.00 96.38 95 TRP A N 1
ATOM 741 C CA . TRP A 1 95 ? -0.624 -6.295 -5.713 1.00 96.38 95 TRP A CA 1
ATOM 742 C C . TRP A 1 95 ? -2.041 -5.872 -5.389 1.00 96.38 95 TRP A C 1
ATOM 744 O O . TRP A 1 95 ? -2.238 -4.821 -4.787 1.00 96.38 95 TRP A O 1
ATOM 754 N N . LEU A 1 96 ? -3.009 -6.709 -5.741 1.00 96.88 96 LEU A N 1
ATOM 755 C CA . LEU A 1 96 ? -4.412 -6.537 -5.385 1.00 96.88 96 LEU A CA 1
ATOM 756 C C . LEU A 1 96 ? -4.878 -7.713 -4.543 1.00 96.88 96 LEU A C 1
ATOM 758 O O . LEU A 1 96 ? -4.641 -8.869 -4.890 1.00 96.88 96 LEU A O 1
ATOM 762 N N . GLY A 1 97 ? -5.569 -7.430 -3.450 1.00 96.12 97 GLY A N 1
ATOM 763 C CA . GLY A 1 97 ? -6.106 -8.475 -2.594 1.00 96.12 97 GLY A CA 1
ATOM 764 C C . GLY A 1 97 ? -6.984 -7.923 -1.492 1.00 96.12 97 GLY A C 1
ATOM 765 O O . GLY A 1 97 ? -7.298 -6.732 -1.450 1.00 96.12 97 GLY A O 1
ATOM 766 N N . SER A 1 98 ? -7.397 -8.819 -0.603 1.00 95.06 98 SER A N 1
ATOM 767 C CA . SER A 1 98 ? -8.237 -8.470 0.534 1.00 95.06 98 SER A CA 1
ATOM 768 C C . SER A 1 98 ? -7.700 -9.020 1.848 1.00 95.06 98 SER A C 1
ATOM 770 O O . SER A 1 98 ? -7.150 -10.123 1.894 1.00 95.06 98 SER A O 1
ATOM 772 N N . LEU A 1 99 ? -7.925 -8.277 2.925 1.00 91.31 99 LEU A N 1
ATOM 773 C CA . LEU A 1 99 ? -7.683 -8.696 4.300 1.00 91.31 99 LEU A CA 1
ATOM 774 C C . LEU A 1 99 ? -8.985 -8.678 5.095 1.00 91.31 99 LEU A C 1
ATOM 776 O O . LEU A 1 99 ? -9.852 -7.832 4.886 1.00 91.31 99 LEU A O 1
ATOM 780 N N . VAL A 1 100 ? -9.096 -9.613 6.030 1.00 88.44 100 VAL A N 1
ATOM 781 C CA . VAL A 1 100 ? -10.121 -9.597 7.072 1.00 88.44 100 VAL A CA 1
ATOM 782 C C . VAL A 1 100 ? -9.392 -9.281 8.368 1.00 88.44 100 VAL A C 1
ATOM 784 O O . VAL A 1 100 ? -8.418 -9.956 8.690 1.00 88.44 100 VAL A O 1
ATOM 787 N N . SER A 1 101 ? -9.822 -8.235 9.070 1.00 81.31 101 SER A N 1
ATOM 788 C CA . SER A 1 101 ? -9.150 -7.754 10.282 1.00 81.31 101 SER A CA 1
ATOM 789 C C . SER A 1 101 ? -9.331 -8.688 11.485 1.00 81.31 101 SER A C 1
ATOM 791 O O . SER A 1 101 ? -8.500 -8.689 12.388 1.00 81.31 101 SER A O 1
ATOM 793 N N . ASP A 1 102 ? -10.415 -9.471 11.489 1.00 82.06 102 ASP A N 1
ATOM 794 C CA . ASP A 1 102 ? -10.844 -10.377 12.568 1.00 82.06 102 ASP A CA 1
ATOM 795 C C . ASP A 1 102 ? -10.891 -9.717 13.964 1.00 82.06 102 ASP A C 1
ATOM 797 O O . ASP A 1 102 ? -10.802 -10.380 14.997 1.00 82.06 102 ASP A O 1
ATOM 801 N N . ILE A 1 103 ? -11.051 -8.388 14.010 1.00 87.06 103 ILE A N 1
ATOM 802 C CA . ILE A 1 103 ? -11.194 -7.635 15.259 1.00 87.06 103 ILE A CA 1
ATOM 803 C C . ILE A 1 103 ? -12.599 -7.874 15.823 1.00 87.06 103 ILE A C 1
ATOM 805 O O . ILE A 1 103 ? -13.585 -7.610 15.131 1.00 87.06 103 ILE A O 1
ATOM 809 N N . PRO A 1 104 ? -12.750 -8.341 17.077 1.00 85.06 104 PRO A N 1
ATOM 810 C CA . PRO A 1 104 ? -14.064 -8.536 17.680 1.00 85.06 104 PRO A CA 1
ATOM 811 C C . PRO A 1 104 ? -14.920 -7.266 17.615 1.00 85.06 104 PRO A C 1
ATOM 813 O O . PRO A 1 104 ? -14.487 -6.192 18.011 1.00 85.06 104 PRO A O 1
ATOM 816 N N . GLY A 1 105 ? -16.152 -7.386 17.116 1.00 80.88 105 GLY A N 1
ATOM 817 C CA . GLY A 1 105 ? -17.047 -6.235 16.922 1.00 80.88 105 GLY A CA 1
ATOM 818 C C . GLY A 1 105 ? -16.897 -5.537 15.566 1.00 80.88 105 GLY A C 1
ATOM 819 O O . GLY A 1 105 ? -17.782 -4.776 15.182 1.00 80.88 105 GLY A O 1
ATOM 820 N N . SER A 1 106 ? -15.868 -5.881 14.790 1.00 80.50 106 SER A N 1
ATOM 821 C CA . SER A 1 106 ? -15.705 -5.490 13.394 1.00 80.50 106 SER A CA 1
ATOM 822 C C . SER A 1 106 ? -15.721 -6.721 12.483 1.00 80.50 106 SER A C 1
ATOM 824 O O . SER A 1 106 ? -15.269 -7.809 12.824 1.00 80.50 106 SER A O 1
ATOM 826 N N . ARG A 1 107 ? -16.305 -6.575 11.295 1.00 76.50 107 ARG A N 1
ATOM 827 C CA . ARG A 1 107 ? -16.259 -7.591 10.225 1.00 76.50 107 ARG A CA 1
ATOM 828 C C . ARG A 1 107 ? -15.878 -6.955 8.899 1.00 76.50 107 ARG A C 1
ATOM 830 O O . ARG A 1 107 ? -16.352 -7.370 7.841 1.00 76.50 107 ARG A O 1
ATOM 837 N N . ARG A 1 108 ? -15.101 -5.875 8.963 1.00 85.44 108 ARG A N 1
ATOM 838 C CA . ARG A 1 108 ? -14.755 -5.116 7.774 1.00 85.44 108 ARG A CA 1
ATOM 839 C C . ARG A 1 108 ? -13.756 -5.917 6.941 1.00 85.44 108 ARG A C 1
ATOM 841 O O . ARG A 1 108 ? -12.774 -6.458 7.445 1.00 85.44 108 ARG A O 1
ATOM 848 N N . ILE A 1 109 ? -14.053 -6.005 5.653 1.00 91.62 109 ILE A N 1
ATOM 849 C CA . ILE A 1 109 ? -13.132 -6.526 4.651 1.00 91.62 109 ILE A CA 1
ATOM 850 C C . ILE A 1 109 ? -12.394 -5.322 4.079 1.00 91.62 109 ILE A C 1
ATOM 852 O O . ILE A 1 109 ? -13.019 -4.319 3.734 1.00 91.62 109 ILE A O 1
ATOM 856 N N . TRP A 1 110 ? -11.073 -5.430 4.012 1.00 94.62 110 TRP A N 1
ATOM 857 C CA . TRP A 1 110 ? -10.195 -4.410 3.462 1.00 94.62 110 TRP A CA 1
ATOM 858 C C . TRP A 1 110 ? -9.714 -4.851 2.097 1.00 94.62 110 TRP A C 1
ATOM 860 O O . TRP A 1 110 ? -8.952 -5.809 2.005 1.00 94.62 110 TRP A O 1
ATOM 870 N N . HIS A 1 111 ? -10.135 -4.158 1.050 1.00 95.94 111 HIS A N 1
ATOM 871 C CA . HIS A 1 111 ? -9.582 -4.314 -0.287 1.00 95.94 111 HIS A CA 1
ATOM 872 C C . HIS A 1 111 ? -8.391 -3.373 -0.429 1.00 95.94 111 HIS A C 1
ATOM 874 O O . HIS A 1 111 ? -8.537 -2.160 -0.291 1.00 95.94 111 HIS A O 1
ATOM 880 N N . LEU A 1 112 ? -7.208 -3.933 -0.677 1.00 96.06 112 LEU A N 1
ATOM 881 C CA . LEU A 1 112 ? -5.949 -3.196 -0.695 1.00 96.06 112 LEU A CA 1
ATOM 882 C C . LEU A 1 112 ? -5.262 -3.311 -2.056 1.00 96.06 112 LEU A C 1
ATOM 884 O O . LEU A 1 112 ? -5.243 -4.385 -2.665 1.00 96.06 112 LEU A O 1
ATOM 888 N N . GLN A 1 113 ? -4.632 -2.214 -2.472 1.00 95.38 113 GLN A N 1
ATOM 889 C CA . GLN A 1 113 ? -3.671 -2.172 -3.564 1.00 95.38 113 GLN A CA 1
ATOM 890 C C . GLN A 1 113 ? -2.304 -1.745 -3.045 1.00 95.38 113 GLN A C 1
ATOM 892 O O . GLN A 1 113 ? -2.162 -0.675 -2.462 1.00 95.38 113 GLN A O 1
ATOM 897 N N . LEU A 1 114 ? -1.286 -2.562 -3.280 1.00 93.88 114 LEU A N 1
ATOM 898 C CA . LEU A 1 114 ? 0.098 -2.210 -2.987 1.00 93.88 114 LEU A CA 1
ATOM 899 C C . LEU A 1 114 ? 0.763 -1.802 -4.279 1.00 93.88 114 LEU A C 1
ATOM 901 O O . LEU A 1 114 ? 0.668 -2.546 -5.244 1.00 93.88 114 LEU A O 1
ATOM 905 N N . VAL A 1 115 ? 1.418 -0.651 -4.312 1.00 91.75 115 VAL A N 1
ATOM 906 C CA . VAL A 1 115 ? 2.052 -0.116 -5.519 1.00 91.75 115 VAL A CA 1
ATOM 907 C C . VAL A 1 115 ? 3.521 0.122 -5.226 1.00 91.75 115 VAL A C 1
ATOM 909 O O . VAL A 1 115 ? 3.848 0.805 -4.257 1.00 91.75 115 VAL A O 1
ATOM 912 N N . TYR A 1 116 ? 4.391 -0.433 -6.066 1.00 89.56 116 TYR A N 1
ATOM 913 C CA . TYR A 1 116 ? 5.828 -0.181 -5.988 1.00 89.56 116 TYR A CA 1
ATOM 914 C C . TYR A 1 116 ? 6.188 1.079 -6.755 1.00 89.56 116 TYR A C 1
ATOM 916 O O . TYR A 1 116 ? 5.660 1.317 -7.846 1.00 89.56 116 TYR A O 1
ATOM 924 N N . ASP A 1 117 ? 7.169 1.810 -6.250 1.00 83.50 117 ASP A N 1
ATOM 925 C CA . ASP A 1 117 ? 7.861 2.813 -7.043 1.00 83.50 117 ASP A CA 1
ATOM 926 C C . ASP A 1 117 ? 8.711 2.158 -8.141 1.00 83.50 117 ASP A C 1
ATOM 928 O O . ASP A 1 117 ? 9.099 0.986 -8.079 1.00 83.50 117 ASP A O 1
ATOM 932 N N . HIS A 1 118 ? 8.970 2.911 -9.210 1.00 77.94 118 HIS A N 1
ATOM 933 C CA . HIS A 1 118 ? 9.688 2.407 -10.386 1.00 77.94 118 HIS A CA 1
ATOM 934 C C . HIS A 1 118 ? 11.127 1.972 -10.050 1.00 77.94 118 HIS A C 1
ATOM 936 O O . HIS A 1 118 ? 11.675 1.026 -10.628 1.00 77.94 118 HIS A O 1
ATOM 942 N N . ASP A 1 119 ? 11.745 2.665 -9.103 1.00 72.38 119 ASP A N 1
ATOM 943 C CA . ASP A 1 119 ? 13.121 2.513 -8.652 1.00 72.38 119 ASP A CA 1
ATOM 944 C C . ASP A 1 119 ? 13.267 1.701 -7.359 1.00 72.38 119 ASP A C 1
ATOM 946 O O . ASP A 1 119 ? 14.354 1.676 -6.787 1.00 72.38 119 ASP A O 1
ATOM 950 N N . HIS A 1 120 ? 12.225 0.968 -6.944 1.00 78.94 120 HIS A N 1
ATOM 951 C CA . HIS A 1 120 ? 12.329 -0.006 -5.855 1.00 78.94 120 HIS A CA 1
ATOM 952 C C . HIS A 1 120 ? 13.565 -0.925 -6.027 1.00 78.94 120 HIS A C 1
ATOM 954 O O . HIS A 1 120 ? 13.883 -1.318 -7.157 1.00 78.94 120 HIS A O 1
ATOM 960 N N . PRO A 1 121 ? 14.260 -1.306 -4.939 1.00 78.38 121 PRO A N 1
ATOM 961 C CA . PRO A 1 121 ? 14.062 -0.882 -3.550 1.00 78.38 121 PRO A CA 1
ATOM 962 C C . PRO A 1 121 ? 14.812 0.417 -3.194 1.00 78.38 121 PRO A C 1
ATOM 964 O O . PRO A 1 121 ? 16.017 0.530 -3.404 1.00 78.38 121 PRO A O 1
ATOM 967 N N . HIS A 1 122 ? 14.118 1.363 -2.555 1.00 70.81 122 HIS A N 1
ATOM 968 C CA . HIS A 1 122 ? 14.702 2.519 -1.851 1.00 70.81 122 HIS A CA 1
ATOM 969 C C . HIS A 1 122 ? 13.930 2.812 -0.551 1.00 70.81 122 HIS A C 1
ATOM 971 O O . HIS A 1 122 ? 12.804 2.330 -0.376 1.00 70.81 122 HIS A O 1
ATOM 977 N N . GLY A 1 123 ? 14.549 3.557 0.372 1.00 58.47 123 GLY A N 1
ATOM 978 C CA . GLY A 1 123 ? 14.020 3.819 1.720 1.00 58.47 123 GLY A CA 1
ATOM 979 C C . GLY A 1 123 ? 14.136 5.271 2.194 1.00 58.47 123 GLY A C 1
ATOM 980 O O . GLY A 1 123 ? 13.978 5.522 3.382 1.00 58.47 123 GLY A O 1
ATOM 981 N N . ASP A 1 124 ? 14.417 6.215 1.294 1.00 57.19 124 ASP A N 1
ATOM 982 C CA . ASP A 1 124 ? 14.702 7.612 1.661 1.00 57.19 124 ASP A CA 1
ATOM 983 C C . ASP A 1 124 ? 13.447 8.422 2.062 1.00 57.19 124 ASP A C 1
ATOM 985 O O . ASP A 1 124 ? 13.572 9.523 2.597 1.00 57.19 124 ASP A O 1
ATOM 989 N N . ASP A 1 125 ? 12.249 7.857 1.864 1.00 56.84 125 ASP A N 1
ATOM 990 C CA . ASP A 1 125 ? 10.951 8.479 2.140 1.00 56.84 125 ASP A CA 1
ATOM 991 C C . ASP A 1 125 ? 10.121 7.686 3.169 1.00 56.84 125 ASP A C 1
ATOM 993 O O . ASP A 1 125 ? 10.241 6.464 3.312 1.00 56.84 125 ASP A O 1
ATOM 997 N N . TYR A 1 126 ? 9.226 8.383 3.881 1.00 54.09 126 TYR A N 1
ATOM 998 C CA . TYR A 1 126 ? 8.269 7.762 4.804 1.00 54.09 126 TYR A CA 1
ATOM 999 C C . TYR A 1 126 ? 7.347 6.786 4.055 1.00 54.09 126 TYR A C 1
ATOM 1001 O O . TYR A 1 126 ? 6.663 7.176 3.113 1.00 54.09 126 TYR A O 1
ATOM 1009 N N . GLY A 1 127 ? 7.313 5.524 4.496 1.00 56.75 127 GLY A N 1
ATOM 1010 C CA . GLY A 1 127 ? 6.593 4.440 3.811 1.00 56.75 127 GLY A CA 1
ATOM 1011 C C . GLY A 1 127 ? 7.473 3.564 2.909 1.00 56.75 127 GLY A C 1
ATOM 1012 O O . GLY A 1 127 ? 7.057 2.461 2.556 1.00 56.75 127 GLY A O 1
ATOM 1013 N N . GLY A 1 128 ? 8.706 3.989 2.612 1.00 73.62 128 GLY A N 1
ATOM 1014 C CA . GLY A 1 128 ? 9.598 3.299 1.682 1.00 73.62 128 GLY A CA 1
ATOM 1015 C C . GLY A 1 128 ? 9.069 3.306 0.244 1.00 73.62 128 GLY A C 1
ATOM 1016 O O . GLY A 1 128 ? 8.188 4.080 -0.110 1.00 73.62 128 GLY A O 1
ATOM 1017 N N . SER A 1 129 ? 9.591 2.402 -0.581 1.00 80.31 129 SER A N 1
ATOM 1018 C CA . SER A 1 129 ? 9.272 2.297 -2.021 1.00 80.31 129 SER A CA 1
ATOM 1019 C C . SER A 1 129 ? 8.010 1.479 -2.345 1.00 80.31 129 SER A C 1
ATOM 1021 O O . SER A 1 129 ? 7.825 1.034 -3.481 1.00 80.31 129 SER A O 1
ATOM 1023 N N . ILE A 1 130 ? 7.164 1.208 -1.341 1.00 87.88 130 ILE A N 1
ATOM 1024 C CA . ILE A 1 130 ? 5.920 0.436 -1.473 1.00 87.88 130 ILE A CA 1
ATOM 1025 C C . ILE A 1 130 ? 4.795 1.176 -0.749 1.00 87.88 130 ILE A C 1
ATOM 1027 O O . ILE A 1 130 ? 4.750 1.222 0.478 1.00 87.88 130 ILE A O 1
ATOM 1031 N N . SER A 1 131 ? 3.839 1.699 -1.510 1.00 89.81 131 SER A N 1
ATOM 1032 C CA . SER A 1 131 ? 2.656 2.370 -0.966 1.00 89.81 131 SER A CA 1
ATOM 1033 C C . SER A 1 131 ? 1.476 1.406 -0.848 1.00 89.81 131 SER A C 1
ATOM 1035 O O . SER A 1 131 ? 1.164 0.697 -1.804 1.00 89.81 131 SER A O 1
ATOM 1037 N N . VAL A 1 132 ? 0.785 1.402 0.299 1.00 93.25 132 VAL A N 1
ATOM 1038 C CA . VAL A 1 132 ? -0.408 0.567 0.539 1.00 93.25 132 VAL A CA 1
ATOM 1039 C C . VAL A 1 132 ? -1.668 1.427 0.516 1.00 93.25 132 VAL A C 1
ATOM 1041 O O . VAL A 1 132 ? -1.891 2.234 1.415 1.00 93.25 132 VAL A O 1
ATOM 1044 N N . PHE A 1 133 ? -2.512 1.243 -0.493 1.00 93.56 133 PHE A N 1
ATOM 1045 C CA . PHE A 1 133 ? -3.755 1.982 -0.693 1.00 93.56 133 PHE A CA 1
ATOM 1046 C C . PHE A 1 133 ? -4.970 1.132 -0.318 1.00 93.56 133 PHE A C 1
ATOM 1048 O O . PHE A 1 133 ? -5.193 0.085 -0.932 1.00 93.56 133 PHE A O 1
ATOM 1055 N N . PRO A 1 134 ? -5.797 1.573 0.638 1.00 93.94 134 PRO A N 1
ATOM 1056 C CA . PRO A 1 134 ? -7.128 1.012 0.817 1.00 93.94 134 PRO A CA 1
ATOM 1057 C C . PRO A 1 134 ? -8.044 1.465 -0.319 1.00 93.94 134 PRO A C 1
ATOM 1059 O O . PRO A 1 134 ? -8.313 2.653 -0.473 1.00 93.94 134 PRO A O 1
ATOM 1062 N N . ILE A 1 135 ? -8.498 0.508 -1.127 1.00 93.19 135 ILE A N 1
ATOM 1063 C CA . ILE A 1 135 ? -9.549 0.722 -2.129 1.00 93.19 135 ILE A CA 1
ATOM 1064 C C . ILE A 1 135 ? -10.900 0.740 -1.417 1.00 93.19 135 ILE A C 1
ATOM 1066 O O . ILE A 1 135 ? -11.712 1.637 -1.621 1.00 93.19 135 ILE A O 1
ATOM 1070 N N . GLU A 1 136 ? -11.117 -0.246 -0.547 1.00 91.88 136 GLU A N 1
ATOM 1071 C CA . GLU A 1 136 ? -12.273 -0.293 0.335 1.00 91.88 136 GLU A CA 1
ATOM 1072 C C . GLU A 1 136 ? -11.814 -0.679 1.746 1.00 91.88 136 GLU A C 1
ATOM 1074 O O . GLU A 1 136 ? -11.108 -1.677 1.898 1.00 91.88 136 GLU A O 1
ATOM 1079 N N . PRO A 1 137 ? -12.212 0.071 2.783 1.00 90.75 137 PRO A N 1
ATOM 1080 C CA . PRO A 1 137 ? -12.947 1.332 2.703 1.00 90.75 137 PRO A CA 1
ATOM 1081 C C . PRO A 1 137 ? -12.145 2.484 2.089 1.00 90.75 137 PRO A C 1
ATOM 1083 O O . PRO A 1 137 ? -10.926 2.541 2.219 1.00 90.75 137 PRO A O 1
ATOM 1086 N N . ASP A 1 138 ? -12.863 3.443 1.503 1.00 90.31 138 ASP A N 1
ATOM 1087 C CA . ASP A 1 138 ? -12.281 4.706 1.057 1.00 90.31 138 ASP A CA 1
ATOM 1088 C C . ASP A 1 138 ? -11.927 5.579 2.273 1.00 90.31 138 ASP A C 1
ATOM 1090 O O . ASP A 1 138 ? -12.798 6.126 2.959 1.00 90.31 138 ASP A O 1
ATOM 1094 N N . LEU A 1 139 ? -10.626 5.705 2.544 1.00 90.25 139 LEU A N 1
ATOM 1095 C CA . LEU A 1 139 ? -10.116 6.514 3.650 1.00 90.25 139 LEU A CA 1
ATOM 1096 C C . LEU A 1 139 ? -10.415 8.009 3.494 1.00 90.25 139 LEU A C 1
ATOM 1098 O O . LEU A 1 139 ? -10.536 8.702 4.503 1.00 90.25 139 LEU A O 1
ATOM 1102 N N . ALA A 1 140 ? -10.516 8.530 2.268 1.00 87.06 140 ALA A N 1
ATOM 1103 C CA . ALA A 1 140 ? -10.845 9.936 2.056 1.00 87.06 140 ALA A CA 1
ATOM 1104 C C . ALA A 1 140 ? -12.298 10.204 2.460 1.00 87.06 140 ALA A C 1
ATOM 1106 O O . ALA A 1 140 ? -12.551 11.130 3.231 1.00 87.06 140 ALA A O 1
ATOM 1107 N N . ALA A 1 141 ? -13.218 9.333 2.040 1.00 88.31 141 ALA A N 1
ATOM 1108 C CA . ALA A 1 141 ? -14.618 9.409 2.445 1.00 88.31 141 ALA A CA 1
ATOM 1109 C C . ALA A 1 141 ? -14.791 9.233 3.965 1.00 88.31 141 ALA A C 1
ATOM 1111 O O . ALA A 1 141 ? -15.566 9.954 4.591 1.00 88.31 141 ALA A O 1
ATOM 1112 N N . LEU A 1 142 ? -14.046 8.308 4.583 1.00 89.38 142 LEU A N 1
ATOM 1113 C CA . LEU A 1 142 ? -14.072 8.124 6.038 1.00 89.38 142 LEU A CA 1
ATOM 1114 C C . LEU A 1 142 ? -13.563 9.359 6.783 1.00 89.38 142 LEU A C 1
ATOM 1116 O O . LEU A 1 142 ? -14.185 9.790 7.748 1.00 89.38 142 LEU A O 1
ATOM 1120 N N . ARG A 1 143 ? -12.467 9.962 6.320 1.00 87.50 143 ARG A N 1
ATOM 1121 C CA . ARG A 1 143 ? -11.927 11.190 6.912 1.00 87.50 143 ARG A CA 1
ATOM 1122 C C . ARG A 1 143 ? -12.943 12.335 6.884 1.00 87.50 143 ARG A C 1
ATOM 1124 O O . ARG A 1 143 ? -13.039 13.075 7.855 1.00 87.50 143 ARG A O 1
ATOM 1131 N N . GLU A 1 144 ? -13.691 12.486 5.793 1.00 87.38 144 GLU A N 1
ATOM 1132 C CA . GLU A 1 144 ? -14.749 13.501 5.694 1.00 87.38 144 GLU A CA 1
ATOM 1133 C C . GLU A 1 144 ? -15.903 13.240 6.671 1.00 87.38 144 GLU A C 1
ATOM 1135 O O . GLU A 1 144 ? -16.463 14.181 7.222 1.00 87.38 144 GLU A O 1
ATOM 1140 N N . GLN A 1 145 ? -16.244 11.972 6.916 1.00 88.06 145 GLN A N 1
ATOM 1141 C CA . GLN A 1 145 ? -17.291 11.597 7.874 1.00 88.06 145 GLN A CA 1
ATOM 1142 C C . GLN A 1 145 ? -16.877 11.816 9.330 1.00 88.06 145 GLN A C 1
ATOM 1144 O O . GLN A 1 145 ? -17.722 12.145 10.159 1.00 88.06 145 GLN A O 1
ATOM 1149 N N . LEU A 1 146 ? -15.599 11.598 9.636 1.00 86.38 146 LEU A N 1
ATOM 1150 C CA . LEU A 1 146 ? -15.056 11.698 10.989 1.00 86.38 146 LEU A CA 1
ATOM 1151 C C . LEU A 1 146 ? -14.755 13.146 11.405 1.00 86.38 146 LEU A C 1
ATOM 1153 O O . LEU A 1 146 ? -14.656 13.422 12.594 1.00 86.38 146 LEU A O 1
ATOM 1157 N N . ASP A 1 147 ? -14.614 14.063 10.440 1.00 84.06 147 ASP A N 1
ATOM 1158 C CA . ASP A 1 147 ? -14.187 15.460 10.648 1.00 84.06 147 ASP A CA 1
ATOM 1159 C C . ASP A 1 147 ? -12.844 15.591 11.406 1.00 84.06 147 ASP A C 1
ATOM 1161 O O . ASP A 1 147 ? -12.505 16.629 11.972 1.00 84.06 147 ASP A O 1
ATOM 1165 N N . GLU A 1 148 ? -12.030 14.532 11.388 1.00 81.69 148 GLU A N 1
ATOM 1166 C CA . GLU A 1 148 ? -10.702 14.484 11.997 1.00 81.69 148 GLU A CA 1
ATOM 1167 C C . GLU A 1 148 ? -9.703 13.739 11.092 1.00 81.69 148 GLU A C 1
ATOM 1169 O O . GLU A 1 148 ? -10.081 12.869 10.297 1.00 81.69 148 GLU A O 1
ATOM 1174 N N . PRO A 1 149 ? -8.404 14.095 11.131 1.00 86.38 149 PRO A N 1
ATOM 1175 C CA . PRO A 1 149 ? -7.396 13.415 10.331 1.00 86.38 149 PRO A CA 1
ATOM 1176 C C . PRO A 1 149 ? -7.166 11.994 10.850 1.00 86.38 149 PRO A C 1
ATOM 1178 O O . PRO A 1 149 ? -6.889 11.800 12.028 1.00 86.38 149 PRO A O 1
ATOM 1181 N N . ILE A 1 150 ? -7.190 11.014 9.947 1.00 90.56 150 ILE A N 1
ATOM 1182 C CA . ILE A 1 150 ? -6.858 9.628 10.281 1.00 90.56 150 ILE A CA 1
ATOM 1183 C C . ILE A 1 150 ? -5.328 9.508 10.452 1.00 90.56 150 ILE A C 1
ATOM 1185 O O . ILE A 1 150 ? -4.597 9.780 9.487 1.00 90.56 150 ILE A O 1
ATOM 1189 N N . PRO A 1 151 ? -4.828 9.103 11.634 1.00 89.81 151 PRO A N 1
ATOM 1190 C CA . PRO A 1 151 ? -3.398 8.955 11.889 1.00 89.81 151 PRO A CA 1
ATOM 1191 C C . PRO A 1 151 ? -2.665 8.004 10.935 1.00 89.81 151 PRO A C 1
ATOM 1193 O O . PRO A 1 151 ? -3.229 7.030 10.435 1.00 89.81 151 PRO A O 1
ATOM 1196 N N . HIS A 1 152 ? -1.372 8.274 10.723 1.00 88.25 152 HIS A N 1
ATOM 1197 C CA . HIS A 1 152 ? -0.458 7.458 9.905 1.00 88.25 152 HIS A CA 1
ATOM 1198 C C . HIS A 1 152 ? -0.954 7.204 8.474 1.00 88.25 152 HIS A C 1
ATOM 1200 O O . HIS A 1 152 ? -0.787 6.117 7.920 1.00 88.25 152 HIS A O 1
ATOM 1206 N N . THR A 1 153 ? -1.566 8.222 7.866 1.00 89.62 153 THR A N 1
ATOM 1207 C CA . THR A 1 153 ? -1.949 8.223 6.451 1.00 89.62 153 THR A CA 1
ATOM 1208 C C . THR A 1 153 ? -1.138 9.257 5.674 1.00 89.62 153 THR A C 1
ATOM 1210 O O . THR A 1 153 ? -0.853 10.344 6.177 1.00 89.62 153 THR A O 1
ATOM 1213 N N . LEU A 1 154 ? -0.761 8.927 4.438 1.00 87.00 154 LEU A N 1
ATOM 1214 C CA . LEU A 1 154 ? -0.047 9.826 3.530 1.00 87.00 154 LEU A CA 1
ATOM 1215 C C . LEU A 1 154 ? -0.935 10.159 2.332 1.00 87.00 154 LEU A C 1
ATOM 1217 O O . LEU A 1 154 ? -1.555 9.275 1.744 1.00 87.00 154 LEU A O 1
ATOM 1221 N N . ARG A 1 155 ? -0.992 11.440 1.958 1.00 85.38 155 ARG A N 1
ATOM 1222 C CA . ARG A 1 155 ? -1.739 11.898 0.784 1.00 85.38 155 ARG A CA 1
ATOM 1223 C C . ARG A 1 155 ? -0.814 12.033 -0.424 1.00 85.38 155 ARG A C 1
ATOM 1225 O O . ARG A 1 155 ? 0.156 12.784 -0.380 1.00 85.38 155 ARG A O 1
ATOM 1232 N N . HIS A 1 156 ? -1.161 11.362 -1.519 1.00 80.94 156 HIS A N 1
ATOM 1233 C CA . HIS A 1 156 ? -0.365 11.350 -2.751 1.00 80.94 156 HIS A CA 1
ATOM 1234 C C . HIS A 1 1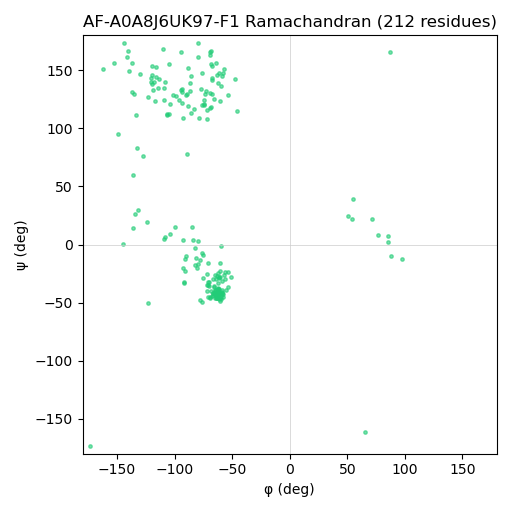56 ? -0.752 12.489 -3.704 1.00 80.94 156 HIS A C 1
ATOM 1236 O O . HIS A 1 156 ? -1.459 12.283 -4.686 1.00 80.94 156 HIS A O 1
ATOM 1242 N N . GLY A 1 157 ? -0.286 13.707 -3.413 1.00 75.50 157 GLY A N 1
ATOM 1243 C CA . GLY A 1 157 ? -0.631 14.931 -4.154 1.00 75.50 157 GLY A CA 1
ATOM 1244 C C . GLY A 1 157 ? -1.913 15.603 -3.646 1.00 75.50 157 GLY A C 1
ATOM 1245 O O . GLY A 1 157 ? -2.680 14.998 -2.906 1.00 75.50 157 GLY A O 1
ATOM 1246 N N . ASP A 1 158 ? -2.166 16.855 -4.036 1.00 71.94 158 ASP A N 1
ATOM 1247 C CA . ASP A 1 158 ? -3.157 17.728 -3.372 1.00 71.94 158 ASP A CA 1
ATOM 1248 C C . ASP A 1 158 ? -4.568 17.120 -3.239 1.00 71.94 158 ASP A C 1
ATOM 1250 O O . ASP A 1 158 ? -5.209 17.281 -2.203 1.00 71.94 158 ASP A O 1
ATOM 1254 N N . ASN A 1 159 ? -5.012 16.352 -4.241 1.00 72.19 159 ASN A N 1
ATOM 1255 C CA . ASN A 1 159 ? -6.300 15.641 -4.256 1.00 72.19 159 ASN A CA 1
ATOM 1256 C C . ASN A 1 159 ? -6.150 14.129 -4.490 1.00 72.19 159 ASN A C 1
ATOM 1258 O O . ASN A 1 159 ? -7.089 13.471 -4.934 1.00 72.19 159 ASN A O 1
ATOM 1262 N N . GLY A 1 160 ? -4.961 13.575 -4.260 1.00 76.44 160 GLY A N 1
ATOM 1263 C CA . GLY A 1 160 ? -4.726 12.156 -4.500 1.00 76.44 160 GLY A CA 1
ATOM 1264 C C . GLY A 1 160 ? -5.235 11.247 -3.383 1.00 76.44 160 GLY A C 1
ATOM 1265 O O . GLY A 1 160 ? -5.665 11.731 -2.325 1.00 76.44 160 GLY A O 1
ATOM 1266 N N . PRO A 1 161 ? -5.174 9.924 -3.611 1.00 84.25 161 PRO A N 1
ATOM 1267 C CA . PRO A 1 161 ? -5.614 8.929 -2.645 1.00 84.25 161 PRO A CA 1
ATOM 1268 C C . PRO A 1 161 ? -4.768 8.966 -1.367 1.00 84.25 161 PRO A C 1
ATOM 1270 O O . PRO A 1 161 ? -3.613 9.409 -1.364 1.00 84.25 161 PRO A O 1
ATOM 1273 N N . LEU A 1 162 ? -5.365 8.486 -0.275 1.00 88.25 162 LEU A N 1
ATOM 1274 C CA . LEU A 1 162 ? -4.667 8.260 0.987 1.00 88.25 162 LEU A CA 1
ATOM 1275 C C . LEU A 1 162 ? -4.089 6.842 1.005 1.00 88.25 162 LEU A C 1
ATOM 1277 O O . LEU A 1 162 ? -4.811 5.878 0.757 1.00 88.25 162 LEU A O 1
ATOM 1281 N N . SER A 1 163 ? -2.804 6.720 1.324 1.00 89.69 163 SER A N 1
ATOM 1282 C CA . SER A 1 163 ? -2.155 5.443 1.619 1.00 89.69 163 SER A CA 1
ATOM 1283 C C . SER A 1 163 ? -1.911 5.290 3.117 1.00 89.69 163 SER A C 1
ATOM 1285 O O . SER A 1 163 ? -1.770 6.277 3.842 1.00 89.69 163 SER A O 1
ATOM 1287 N N . ILE A 1 164 ? -1.805 4.047 3.576 1.00 90.00 164 ILE A N 1
ATOM 1288 C CA . ILE A 1 164 ? -1.322 3.713 4.917 1.00 90.00 164 ILE A CA 1
ATOM 1289 C C . ILE A 1 164 ? 0.195 3.943 4.947 1.00 90.00 164 ILE A C 1
ATOM 1291 O O . ILE A 1 164 ? 0.915 3.464 4.070 1.00 90.00 164 ILE A O 1
ATOM 1295 N N . CYS A 1 165 ? 0.682 4.684 5.942 1.00 79.31 165 CYS A N 1
ATOM 1296 C CA . CYS A 1 165 ? 2.084 5.073 6.088 1.00 79.31 165 CYS A CA 1
ATOM 1297 C C . CYS A 1 165 ? 2.599 4.694 7.482 1.00 79.31 165 CYS A C 1
ATOM 1299 O O . CYS A 1 165 ? 2.739 5.536 8.365 1.00 79.31 165 CYS A O 1
ATOM 1301 N N . THR A 1 166 ? 2.866 3.405 7.688 1.00 63.84 166 THR A N 1
ATOM 1302 C CA . THR A 1 166 ? 3.270 2.852 8.997 1.00 63.84 166 THR A CA 1
ATOM 1303 C C . THR A 1 166 ? 4.721 2.409 9.073 1.00 63.84 166 THR A C 1
ATOM 1305 O O . THR A 1 166 ? 5.135 1.824 10.072 1.00 63.84 166 THR A O 1
ATOM 1308 N N . VAL A 1 167 ? 5.499 2.637 8.018 1.00 61.94 167 VAL A N 1
ATOM 1309 C CA . VAL A 1 167 ? 6.904 2.239 8.008 1.00 61.94 167 VAL A CA 1
ATOM 1310 C C . VAL A 1 167 ? 7.730 3.341 8.650 1.00 61.94 167 VAL A C 1
ATOM 1312 O O . VAL A 1 167 ? 7.837 4.440 8.104 1.00 61.94 167 VAL A O 1
ATOM 1315 N N . ALA A 1 168 ? 8.310 3.049 9.813 1.00 54.78 168 ALA A N 1
ATOM 1316 C CA . ALA A 1 168 ? 9.365 3.882 10.369 1.00 54.78 168 ALA A CA 1
ATOM 1317 C C . ALA A 1 168 ? 10.561 3.876 9.401 1.00 54.78 168 ALA A C 1
ATOM 1319 O O . ALA A 1 168 ? 10.886 2.833 8.830 1.00 54.78 168 ALA A O 1
ATOM 1320 N N . ALA A 1 169 ? 11.202 5.030 9.199 1.00 53.25 169 ALA A N 1
ATOM 1321 C CA . ALA A 1 169 ? 12.271 5.192 8.207 1.00 53.25 169 ALA A CA 1
ATOM 1322 C C . ALA A 1 169 ? 13.447 4.207 8.399 1.00 53.25 169 ALA A C 1
ATOM 1324 O O . ALA A 1 169 ? 14.153 3.890 7.450 1.00 53.25 169 ALA A O 1
ATOM 1325 N N . ASP A 1 170 ? 13.638 3.682 9.611 1.00 52.94 170 ASP A N 1
ATOM 1326 C CA . ASP A 1 170 ? 14.669 2.705 9.977 1.00 52.94 170 ASP A CA 1
ATOM 1327 C C . ASP A 1 170 ? 14.232 1.230 9.839 1.00 52.94 170 ASP A C 1
ATOM 1329 O O . ASP A 1 170 ? 15.071 0.328 9.889 1.00 52.94 170 ASP A O 1
ATOM 1333 N N . ALA A 1 171 ? 12.935 0.962 9.653 1.00 56.19 171 ALA A N 1
ATOM 1334 C CA . ALA A 1 171 ? 12.379 -0.386 9.531 1.00 56.19 171 ALA A CA 1
ATOM 1335 C C . ALA A 1 171 ? 12.321 -0.889 8.078 1.00 56.19 171 ALA A C 1
ATOM 1337 O O . ALA A 1 171 ? 12.294 -2.105 7.851 1.00 56.19 171 ALA A O 1
ATOM 1338 N N . PHE A 1 172 ? 12.313 0.016 7.091 1.00 57.38 172 PHE A N 1
ATOM 1339 C CA . PHE A 1 172 ? 12.376 -0.360 5.679 1.00 57.38 172 PHE A CA 1
ATOM 1340 C C . PHE A 1 172 ? 13.804 -0.754 5.301 1.00 57.38 172 PHE A C 1
ATOM 1342 O O . PHE A 1 172 ? 14.734 0.044 5.396 1.00 57.38 172 PHE A O 1
ATOM 1349 N N . ARG A 1 173 ? 13.994 -1.991 4.843 1.00 61.41 173 ARG A N 1
ATOM 1350 C CA . ARG A 1 173 ? 15.295 -2.462 4.369 1.00 61.41 173 ARG A CA 1
ATOM 1351 C C . ARG A 1 173 ? 15.374 -2.268 2.860 1.00 61.41 173 ARG A C 1
ATOM 1353 O O . ARG A 1 173 ? 14.442 -2.610 2.143 1.00 61.41 173 ARG A O 1
ATOM 1360 N N . HIS A 1 174 ? 16.481 -1.723 2.377 1.00 59.31 174 HIS A N 1
ATOM 1361 C CA . HIS A 1 174 ? 16.691 -1.407 0.958 1.00 59.31 174 HIS A CA 1
ATOM 1362 C C . HIS A 1 174 ? 18.079 -1.872 0.472 1.00 59.31 174 HIS A C 1
ATOM 1364 O O . HIS A 1 174 ? 18.681 -1.288 -0.429 1.00 59.31 174 HIS A O 1
ATOM 1370 N N . GLY A 1 175 ? 18.644 -2.893 1.127 1.00 54.69 175 GLY A N 1
ATOM 1371 C CA . GLY A 1 175 ? 19.931 -3.479 0.756 1.00 54.69 175 GLY A CA 1
ATOM 1372 C C . GLY A 1 175 ? 19.764 -4.597 -0.273 1.00 54.69 175 GLY A C 1
ATOM 1373 O O . GLY A 1 175 ? 18.748 -5.291 -0.268 1.00 54.69 175 GLY A O 1
ATOM 1374 N N . ARG A 1 176 ? 20.787 -4.829 -1.109 1.00 51.66 176 ARG A N 1
ATOM 1375 C CA . ARG A 1 176 ? 20.780 -5.908 -2.122 1.00 51.66 176 ARG A CA 1
ATOM 1376 C C . ARG A 1 176 ? 20.527 -7.299 -1.532 1.00 51.66 176 ARG A C 1
ATOM 1378 O O . ARG A 1 176 ? 19.925 -8.126 -2.195 1.00 51.66 176 ARG A O 1
ATOM 1385 N N . ASP A 1 177 ? 20.938 -7.526 -0.285 1.00 51.91 177 ASP A N 1
ATOM 1386 C CA . ASP A 1 177 ? 20.779 -8.822 0.385 1.00 51.91 177 ASP A CA 1
ATOM 1387 C C . ASP A 1 177 ? 19.473 -8.916 1.201 1.00 51.91 177 ASP A C 1
ATOM 1389 O O . ASP A 1 177 ? 18.999 -10.008 1.511 1.00 51.91 177 ASP A O 1
ATOM 1393 N N . HIS A 1 178 ? 18.876 -7.771 1.559 1.00 58.62 178 HIS A N 1
ATOM 1394 C CA . HIS A 1 178 ? 17.669 -7.676 2.381 1.00 58.62 178 HIS A CA 1
ATOM 1395 C C . HIS A 1 178 ? 16.865 -6.430 1.989 1.00 58.62 178 HIS A C 1
ATOM 1397 O O . HIS A 1 178 ? 17.126 -5.335 2.492 1.00 58.62 178 HIS A O 1
ATOM 1403 N N . SER A 1 179 ? 15.883 -6.605 1.106 1.00 64.88 179 SER A N 1
ATOM 1404 C CA . SER A 1 179 ? 14.918 -5.563 0.745 1.00 64.88 179 SER A CA 1
ATOM 1405 C C . SER A 1 179 ? 13.536 -5.878 1.313 1.00 64.88 179 SER A C 1
ATOM 1407 O O . SER A 1 179 ? 13.126 -7.037 1.367 1.00 64.88 179 SER A O 1
ATOM 1409 N N . SER A 1 180 ? 12.844 -4.852 1.803 1.00 71.94 180 SER A N 1
ATOM 1410 C CA . SER A 1 180 ? 11.487 -4.975 2.321 1.00 71.94 180 SER A CA 1
ATOM 1411 C C . SER A 1 180 ? 10.520 -5.296 1.187 1.00 71.94 180 SER A C 1
ATOM 1413 O O . SER A 1 180 ? 10.494 -4.613 0.168 1.00 71.94 180 SER A O 1
ATOM 1415 N N . THR A 1 181 ? 9.709 -6.326 1.404 1.00 81.12 181 THR A N 1
ATOM 1416 C CA . THR A 1 181 ? 8.745 -6.869 0.441 1.00 81.12 181 THR A CA 1
ATOM 1417 C C . THR A 1 181 ? 7.348 -6.273 0.640 1.00 81.12 181 THR A C 1
ATOM 1419 O O . THR A 1 181 ? 7.043 -5.727 1.708 1.00 81.12 181 THR A O 1
ATOM 1422 N N . ALA A 1 182 ? 6.442 -6.445 -0.326 1.00 86.44 182 ALA A N 1
ATOM 1423 C CA . ALA A 1 182 ? 5.022 -6.137 -0.140 1.00 86.44 182 ALA A CA 1
ATOM 1424 C C . ALA A 1 182 ? 4.405 -6.973 0.984 1.00 86.44 182 ALA A C 1
ATOM 1426 O O . ALA A 1 182 ? 3.506 -6.491 1.666 1.00 86.44 182 ALA A O 1
ATOM 1427 N N . ALA A 1 183 ? 4.923 -8.176 1.253 1.00 87.25 183 ALA A N 1
ATOM 1428 C CA . ALA A 1 183 ? 4.496 -8.963 2.408 1.00 87.25 183 ALA A CA 1
ATOM 1429 C C . ALA A 1 183 ? 4.815 -8.237 3.729 1.00 87.25 183 ALA A C 1
ATOM 1431 O O . ALA A 1 183 ? 3.994 -8.212 4.645 1.00 87.25 183 ALA A O 1
ATOM 1432 N N . SER A 1 184 ? 5.977 -7.583 3.816 1.00 86.31 184 SER A N 1
ATOM 1433 C CA . SER A 1 184 ? 6.338 -6.772 4.987 1.00 86.31 184 SER A CA 1
ATOM 1434 C C . SER A 1 184 ? 5.446 -5.531 5.095 1.00 86.31 184 SER A C 1
ATOM 1436 O O . SER A 1 184 ? 4.910 -5.246 6.167 1.00 86.31 184 SER A O 1
ATOM 1438 N N . ALA A 1 185 ? 5.206 -4.847 3.969 1.00 88.38 185 ALA A N 1
ATOM 1439 C CA . ALA A 1 185 ? 4.283 -3.713 3.895 1.00 88.38 185 ALA A CA 1
ATOM 1440 C C . ALA A 1 185 ? 2.854 -4.088 4.326 1.00 88.38 185 ALA A C 1
ATOM 1442 O O . ALA A 1 185 ? 2.229 -3.364 5.100 1.00 88.38 185 ALA A O 1
ATOM 1443 N N . LEU A 1 186 ? 2.361 -5.253 3.900 1.00 90.56 186 LEU A N 1
ATOM 1444 C CA . LEU A 1 186 ? 1.066 -5.797 4.305 1.00 90.56 186 LEU A CA 1
ATOM 1445 C C . LEU A 1 186 ? 1.000 -6.130 5.790 1.00 90.56 186 LEU A C 1
ATOM 1447 O O . LEU A 1 186 ? -0.032 -5.885 6.412 1.00 90.56 186 LEU A O 1
ATOM 1451 N N . ALA A 1 187 ? 2.068 -6.670 6.379 1.00 89.19 187 ALA A N 1
ATOM 1452 C CA . ALA A 1 187 ? 2.103 -6.943 7.812 1.00 89.19 187 ALA A CA 1
ATOM 1453 C C . ALA A 1 187 ? 1.961 -5.645 8.628 1.00 89.19 187 ALA A C 1
ATOM 1455 O O . ALA A 1 187 ? 1.168 -5.585 9.570 1.00 89.19 187 ALA A O 1
ATOM 1456 N N . TRP A 1 188 ? 2.659 -4.577 8.228 1.00 88.12 188 TRP A N 1
ATOM 1457 C CA . TRP A 1 188 ? 2.510 -3.263 8.858 1.00 88.12 188 TRP A CA 1
ATOM 1458 C C . TRP A 1 188 ? 1.125 -2.650 8.615 1.00 88.12 188 TRP A C 1
ATOM 1460 O O . TRP A 1 188 ? 0.505 -2.155 9.554 1.00 88.12 188 TRP A O 1
ATOM 1470 N N . ALA A 1 189 ? 0.589 -2.758 7.398 1.00 90.62 189 ALA A N 1
ATOM 1471 C CA . ALA A 1 189 ? -0.765 -2.303 7.097 1.00 90.62 189 ALA A CA 1
ATOM 1472 C C . ALA A 1 189 ? -1.830 -3.068 7.901 1.00 90.62 189 ALA A C 1
ATOM 1474 O O . ALA A 1 189 ? -2.781 -2.465 8.383 1.00 90.62 189 ALA A O 1
ATOM 1475 N N . SER A 1 190 ? -1.650 -4.374 8.120 1.00 91.00 190 SER A N 1
ATOM 1476 C CA . SER A 1 190 ? -2.553 -5.198 8.940 1.00 91.00 190 SER A CA 1
ATOM 1477 C C . SER A 1 190 ? -2.586 -4.713 10.390 1.00 91.00 190 SER A C 1
ATOM 1479 O O . SER A 1 190 ? -3.651 -4.608 10.995 1.00 91.00 190 SER A O 1
ATOM 1481 N N . LYS A 1 191 ? -1.420 -4.350 10.935 1.00 89.81 191 LYS A N 1
ATOM 1482 C CA . LYS A 1 191 ? -1.303 -3.749 12.266 1.00 89.81 191 LYS A CA 1
ATOM 1483 C C . LYS A 1 191 ? -2.027 -2.403 12.347 1.00 89.81 191 LYS A C 1
ATOM 1485 O O . LYS A 1 191 ? -2.751 -2.153 13.307 1.00 89.81 191 LYS A O 1
ATOM 1490 N N . TRP A 1 192 ? -1.866 -1.562 11.328 1.00 92.25 192 TRP A N 1
ATOM 1491 C CA . TRP A 1 192 ? -2.580 -0.290 11.243 1.00 92.25 192 TRP A CA 1
ATOM 1492 C C . TRP A 1 192 ? -4.090 -0.481 11.148 1.00 92.25 192 TRP A C 1
ATOM 1494 O O . TRP A 1 192 ? -4.819 0.197 11.858 1.00 92.25 192 TRP A O 1
ATOM 1504 N N . ILE A 1 193 ? -4.560 -1.431 10.334 1.00 93.06 193 ILE A N 1
ATOM 1505 C CA . ILE A 1 193 ? -5.985 -1.758 10.193 1.00 93.06 193 ILE A CA 1
ATOM 1506 C C . ILE A 1 193 ? -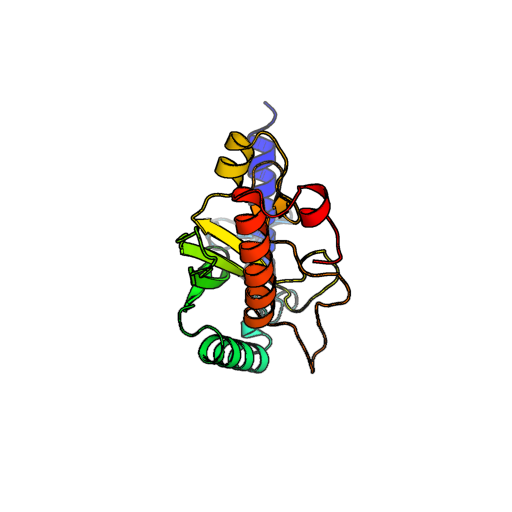6.577 -2.158 11.547 1.00 93.06 193 ILE A C 1
ATOM 1508 O O . ILE A 1 193 ? -7.637 -1.663 11.920 1.00 93.06 193 ILE A O 1
ATOM 1512 N N . ALA A 1 194 ? -5.875 -2.999 12.308 1.00 91.88 194 ALA A N 1
ATOM 1513 C CA . ALA A 1 194 ? -6.303 -3.378 13.650 1.00 91.88 194 ALA A CA 1
ATOM 1514 C C . ALA A 1 194 ? -6.417 -2.158 14.582 1.00 91.88 194 ALA A C 1
ATOM 1516 O O . ALA A 1 194 ? -7.434 -1.990 15.254 1.00 91.88 194 ALA A O 1
ATOM 1517 N N . ALA A 1 195 ? -5.409 -1.279 14.592 1.00 91.94 195 ALA A N 1
ATOM 1518 C CA . ALA A 1 195 ? -5.429 -0.061 15.402 1.00 91.94 195 ALA A CA 1
ATOM 1519 C C . ALA A 1 195 ? -6.542 0.911 14.970 1.00 91.94 195 ALA A C 1
ATOM 1521 O O . ALA A 1 195 ? -7.264 1.435 15.816 1.00 91.94 195 ALA A O 1
ATOM 1522 N N . PHE A 1 196 ? -6.729 1.098 13.663 1.00 92.25 196 PHE A N 1
ATOM 1523 C CA . PHE A 1 196 ? -7.789 1.923 13.096 1.00 92.25 196 PHE A CA 1
ATOM 1524 C C . PHE A 1 196 ? -9.174 1.416 13.508 1.00 92.25 196 PHE A C 1
ATOM 1526 O O . PHE A 1 196 ? -10.028 2.204 13.903 1.00 92.25 196 PHE A O 1
ATOM 1533 N N . GLU A 1 197 ? -9.417 0.107 13.448 1.00 92.75 197 GLU A N 1
ATOM 1534 C CA . GLU A 1 197 ? -10.715 -0.450 13.831 1.00 92.75 197 GLU A CA 1
ATOM 1535 C C . GLU A 1 197 ? -10.987 -0.343 15.330 1.00 92.75 197 GLU A C 1
ATOM 1537 O O . GLU A 1 197 ? -12.098 0.016 15.711 1.00 92.75 197 GLU A O 1
ATOM 1542 N N . LEU A 1 198 ? -9.984 -0.576 16.179 1.00 92.75 198 LEU A N 1
ATOM 1543 C CA . LEU A 1 198 ? -10.113 -0.357 17.623 1.00 92.75 198 LEU A CA 1
ATOM 1544 C C . LEU A 1 198 ? -10.381 1.118 17.951 1.00 92.75 198 LEU A C 1
ATOM 1546 O O . LEU A 1 198 ? -11.193 1.423 18.821 1.00 92.75 198 LEU A O 1
ATOM 1550 N N . TRP A 1 199 ? -9.747 2.039 17.226 1.00 92.25 199 TRP A N 1
ATOM 1551 C CA . TRP A 1 199 ? -10.008 3.472 17.346 1.00 92.25 199 TRP A CA 1
ATOM 1552 C C . TRP A 1 199 ? -11.442 3.829 16.933 1.00 92.25 199 TRP A C 1
ATOM 1554 O O . TRP A 1 199 ? -12.154 4.483 17.689 1.00 92.25 199 TRP A O 1
ATOM 1564 N N . MET A 1 200 ? -11.920 3.302 15.802 1.00 90.62 200 MET A N 1
ATOM 1565 C CA . MET A 1 200 ? -13.306 3.481 15.344 1.00 90.62 200 MET A CA 1
ATOM 1566 C C . MET A 1 200 ? -14.351 2.903 16.313 1.00 90.62 200 MET A C 1
ATOM 1568 O O . MET A 1 200 ? -15.479 3.392 16.361 1.00 90.62 200 MET A O 1
ATOM 1572 N N . LEU A 1 201 ? -13.999 1.857 17.066 1.00 91.25 201 LEU A N 1
ATOM 1573 C CA . LEU A 1 201 ? -14.846 1.268 18.110 1.00 91.25 201 LEU A CA 1
ATOM 1574 C C . LEU A 1 201 ? -14.784 2.040 19.442 1.00 91.25 201 LEU A C 1
ATOM 1576 O O . LEU A 1 201 ? -15.622 1.808 20.312 1.00 91.25 201 LEU A O 1
ATOM 1580 N N . GLY A 1 202 ? -13.839 2.974 19.594 1.00 90.88 202 GLY A N 1
ATOM 1581 C CA . GLY A 1 202 ? -13.611 3.748 20.818 1.00 90.88 202 GLY A CA 1
ATOM 1582 C C . GLY A 1 202 ? -12.711 3.059 21.851 1.00 90.88 202 GLY A C 1
ATOM 1583 O O . GLY A 1 202 ? -12.556 3.578 22.957 1.00 90.88 202 GLY A O 1
ATOM 1584 N N . ASP A 1 203 ? -12.103 1.922 21.502 1.00 93.19 203 ASP A N 1
ATOM 1585 C CA . ASP A 1 203 ? -11.188 1.160 22.364 1.00 93.19 203 ASP A CA 1
ATOM 1586 C C . ASP A 1 203 ? -9.749 1.711 22.339 1.00 93.19 203 ASP A C 1
ATOM 1588 O O . ASP A 1 203 ? -8.953 1.426 23.237 1.00 93.19 203 ASP A O 1
ATOM 1592 N N . LEU A 1 204 ? -9.413 2.527 21.333 1.00 92.06 204 LEU A N 1
ATOM 1593 C CA . LEU A 1 204 ? -8.204 3.353 21.296 1.00 92.06 204 LEU A CA 1
ATOM 1594 C C . LEU A 1 204 ? -8.576 4.830 21.182 1.00 92.06 204 LEU A C 1
ATOM 1596 O O . LEU A 1 204 ? -9.475 5.195 20.429 1.00 92.06 204 LEU A O 1
ATOM 1600 N N . SER A 1 205 ? -7.853 5.695 21.894 1.00 90.75 205 SER A N 1
ATOM 1601 C CA . SER A 1 205 ? -7.960 7.145 21.716 1.00 90.75 205 SER A CA 1
ATOM 1602 C C . SER A 1 205 ? -7.167 7.628 20.499 1.00 90.75 205 SER A C 1
ATOM 1604 O O . SER A 1 205 ? -6.233 6.964 20.044 1.00 90.75 205 SER A O 1
ATOM 1606 N N . THR A 1 206 ? -7.483 8.826 20.000 1.00 89.50 206 THR A N 1
ATOM 1607 C CA . THR A 1 206 ? -6.726 9.460 18.907 1.00 89.50 206 THR A CA 1
ATOM 1608 C C . THR A 1 206 ? -5.253 9.658 19.272 1.00 89.50 206 THR A C 1
ATOM 1610 O O . THR A 1 206 ? -4.390 9.388 18.445 1.00 89.50 206 THR A O 1
ATOM 1613 N N . ASP A 1 207 ? -4.937 10.033 20.517 1.00 89.38 207 ASP A N 1
ATOM 1614 C CA . ASP A 1 207 ? -3.546 10.172 20.981 1.00 89.38 207 ASP A CA 1
ATOM 1615 C C . ASP A 1 207 ? -2.807 8.831 20.993 1.00 89.38 207 ASP A C 1
ATOM 1617 O O . ASP A 1 207 ? -1.639 8.753 20.607 1.00 89.38 207 ASP A O 1
ATOM 1621 N N . GLN A 1 208 ? -3.492 7.762 21.416 1.00 89.38 208 GLN A N 1
ATOM 1622 C CA . GLN A 1 208 ? -2.932 6.418 21.367 1.00 89.38 208 GLN A CA 1
ATOM 1623 C C . GLN A 1 208 ? -2.687 6.000 19.926 1.00 89.38 208 GLN A C 1
ATOM 1625 O O . GLN A 1 208 ? -1.602 5.500 19.664 1.00 89.38 208 GLN A O 1
ATOM 1630 N N . PHE A 1 209 ? -3.639 6.248 19.016 1.00 89.81 209 PHE A N 1
ATOM 1631 C CA . PHE A 1 209 ? -3.531 5.888 17.603 1.00 89.81 209 PHE A CA 1
ATOM 1632 C C . PHE A 1 209 ? -2.506 6.734 16.828 1.00 89.81 209 PHE A C 1
ATOM 1634 O O . PHE A 1 209 ? -1.837 6.237 15.927 1.00 89.81 209 PHE A O 1
ATOM 1641 N N . ALA A 1 210 ? -2.321 7.999 17.196 1.00 86.69 210 ALA A N 1
ATOM 1642 C CA . ALA A 1 210 ? -1.337 8.886 16.583 1.00 86.69 210 ALA A CA 1
ATOM 1643 C C . ALA A 1 210 ? 0.095 8.668 17.092 1.00 86.69 210 ALA A C 1
ATOM 1645 O O . ALA A 1 210 ? 1.048 9.102 16.443 1.00 86.69 210 ALA A O 1
ATOM 1646 N N . GLY A 1 211 ? 0.275 7.985 18.225 1.00 81.19 211 GLY A N 1
ATOM 1647 C CA . GLY A 1 211 ? 1.595 7.670 18.761 1.00 81.19 211 GLY A CA 1
ATOM 1648 C C . GLY A 1 211 ? 2.433 6.796 17.818 1.00 81.19 211 GLY A C 1
ATOM 1649 O O . GLY A 1 211 ? 1.919 5.927 17.121 1.00 81.19 211 GLY A O 1
ATOM 1650 N N . HIS A 1 212 ? 3.757 6.982 17.831 1.00 62.25 212 HIS A N 1
ATOM 1651 C CA . HIS A 1 212 ? 4.708 6.176 17.044 1.00 62.25 212 HIS A CA 1
ATOM 1652 C C . HIS A 1 212 ? 5.034 4.808 17.677 1.00 62.25 212 HIS A C 1
ATOM 1654 O O . HIS A 1 212 ? 5.896 4.088 17.182 1.00 62.25 212 HIS A O 1
ATOM 1660 N N . SER A 1 213 ? 4.408 4.465 18.807 1.00 58.81 213 SER A N 1
ATOM 1661 C CA . SER A 1 213 ? 4.732 3.272 19.603 1.00 58.81 213 SER A CA 1
ATOM 1662 C C . SER A 1 213 ? 3.740 2.122 19.446 1.00 58.81 213 SER A C 1
ATOM 1664 O O . SER A 1 213 ? 3.796 1.177 20.232 1.00 58.81 213 SER A O 1
ATOM 1666 N N . ILE A 1 214 ? 2.808 2.221 18.498 1.00 48.75 214 ILE A N 1
ATOM 1667 C CA . ILE A 1 214 ? 1.778 1.199 18.291 1.00 48.75 214 ILE A CA 1
ATOM 1668 C C . ILE A 1 214 ? 2.346 0.083 17.467 1.00 48.75 214 ILE A C 1
ATOM 1670 O O . ILE A 1 214 ? 2.861 0.329 16.349 1.00 48.75 214 ILE A O 1
#

Foldseek 3Di:
DPDPVVVVVVVVVVVVVLCLQAQAWWWQAPVRDIHHPVPDDPPTDIDTDHRDPSHDCDLAPCSVCVPVVVVLVVLCCVQPVQWDWDADPSGWIKIWGWDALPAVVDGDIWTKIKTFHSPPQDQPDQQGRIWIATPPPQQVVVCVVVVHDQAQWDADDPPHGITRGLDDSVNADGDPVDGDHVSNSVVRVSVLVNLSVCVVVVVDPPVRSNDNPD

Nearest PDB structures (foldseek):
  2h2y-assembly1_A  TM=5.276E-01  e=2.757E-01  Plasmodium falciparum 3D7
  8a58-assembly1_A  TM=5.999E-01  e=1.610E+00  Homo sapiens
  2wq9-assembly1_A  TM=4.523E-01  e=3.375E+00  Homo sapiens

pLDDT: mean 77.34, std 15.02, range [43.81, 96.88]

Secondary structure (DSSP, 8-state):
--SHHHHHHHHHHHHHHHHHHTT--EEEETT--EEEGGG--TT--EEEE-S-TTS-S-SSHHHH-HHHHHHHHHHHHHH-TT-EEEE-TT--EEEEEEEE---TT---EEEEEEEE-TT-S--SSTTTTEEEEEEES-HHHHHHHHTSPPTTEEESSTTPPEEE----TTT--EETTEE--HHHHHHHHHHHHHHHHHHHHTSS-HHHHHSTT-

Sequence (214 aa):
MTTAVKDAAAARRQQLAAQLLRGEEVMVTQQGAIRPLSDRGDSEVAITVPQGKLAAPSLYWYERDPELFQAELEAMNHFFPQFRPDRLADGRMSWLGSLVSDIPGSRRIWHLQLVYDHDHPHGDDYGGSISVFPIEPDLAALREQLDEPIPHTLRHGDNGPLSICTVAADAFRHGRDHSSTAASALAWASKWIAAFELWMLGDLSTDQFAGHSI

Radius of gyration: 21.47 Å; Cα contacts (8 Å, |Δi|>4): 303; chains: 1; bounding box: 40×50×68 Å